Protein AF-A0AA35RL35-F1 (afdb_monomer)

Organism: Geodia barretti (NCBI:txid519541)

Structure (mmCIF, N/CA/C/O backbone):
data_AF-A0AA35RL35-F1
#
_entry.id   AF-A0AA35RL35-F1
#
loop_
_atom_site.group_PDB
_atom_site.id
_atom_site.type_symbol
_atom_site.label_atom_id
_atom_site.label_alt_id
_atom_site.label_comp_id
_atom_site.label_asym_id
_atom_site.label_entity_id
_atom_site.label_seq_id
_atom_site.pdbx_PDB_ins_code
_atom_site.Cartn_x
_atom_site.Cartn_y
_atom_site.Cartn_z
_atom_site.occupancy
_atom_site.B_iso_or_equiv
_atom_site.auth_seq_id
_atom_site.auth_comp_id
_atom_site.auth_asym_id
_atom_site.auth_atom_id
_atom_site.pdbx_PDB_model_num
ATOM 1 N N . MET A 1 1 ? 3.223 -4.224 16.989 1.00 84.75 1 MET A N 1
ATOM 2 C CA . MET A 1 1 ? 2.910 -3.105 17.917 1.00 84.75 1 MET A CA 1
ATOM 3 C C . MET A 1 1 ? 2.061 -3.652 19.058 1.00 84.75 1 MET A C 1
ATOM 5 O O . MET A 1 1 ? 1.373 -4.628 18.820 1.00 84.75 1 MET A O 1
ATOM 9 N N . ARG A 1 2 ? 2.119 -3.076 20.266 1.00 92.56 2 ARG A N 1
ATOM 10 C CA . ARG A 1 2 ? 1.255 -3.447 21.406 1.00 92.56 2 ARG A CA 1
ATOM 11 C C . ARG A 1 2 ? 0.547 -2.209 21.956 1.00 92.56 2 ARG A C 1
ATOM 13 O O . ARG A 1 2 ? 1.085 -1.111 21.818 1.00 92.56 2 ARG A O 1
ATOM 20 N N . LEU A 1 3 ? -0.597 -2.390 22.609 1.00 93.38 3 LEU A N 1
ATOM 21 C CA . LEU A 1 3 ? -1.283 -1.348 23.376 1.00 93.38 3 LEU A CA 1
ATOM 22 C C . LEU A 1 3 ? -1.191 -1.682 24.866 1.00 93.38 3 LEU A C 1
ATOM 24 O O . LEU A 1 3 ? -1.427 -2.822 25.265 1.00 93.38 3 LEU A O 1
ATOM 28 N N . ALA A 1 4 ? -0.863 -0.694 25.690 1.00 94.06 4 ALA A N 1
ATOM 29 C CA . ALA A 1 4 ? -0.776 -0.841 27.137 1.00 94.06 4 ALA A CA 1
ATOM 30 C C . ALA A 1 4 ? -1.472 0.327 27.841 1.00 94.06 4 ALA A C 1
ATOM 32 O O . ALA A 1 4 ? -1.620 1.412 27.279 1.00 94.06 4 ALA A O 1
ATOM 33 N N . THR A 1 5 ? -1.892 0.095 29.080 1.00 93.12 5 THR A N 1
ATOM 34 C CA . THR A 1 5 ? -2.410 1.124 29.986 1.00 93.12 5 THR A CA 1
ATOM 35 C C . THR A 1 5 ? -1.387 1.414 31.077 1.00 93.12 5 THR A C 1
ATOM 37 O O . THR A 1 5 ? -0.623 0.531 31.458 1.00 93.12 5 THR A O 1
ATOM 40 N N . ALA A 1 6 ? -1.371 2.642 31.590 1.00 95.06 6 ALA A N 1
ATOM 41 C CA . ALA A 1 6 ? -0.539 3.030 32.724 1.00 95.06 6 ALA A CA 1
ATOM 42 C C . ALA A 1 6 ? -1.318 3.983 33.648 1.00 95.06 6 ALA A C 1
ATOM 44 O O . ALA A 1 6 ? -2.197 4.712 33.170 1.00 95.06 6 ALA A O 1
ATOM 45 N N . PRO A 1 7 ? -1.025 4.005 34.960 1.00 94.62 7 PRO A N 1
ATOM 46 C CA . PRO A 1 7 ? -1.594 4.988 35.874 1.00 94.62 7 PRO A CA 1
ATOM 47 C C . PRO A 1 7 ? -1.269 6.421 35.431 1.00 94.62 7 PRO A C 1
ATOM 49 O O . PRO A 1 7 ? -0.123 6.759 35.157 1.00 94.62 7 PRO A O 1
ATOM 52 N N . GLY A 1 8 ? -2.264 7.314 35.412 1.00 93.62 8 GLY A N 1
ATOM 53 C CA . GLY A 1 8 ? -2.041 8.709 34.998 1.00 93.62 8 GLY A CA 1
ATOM 54 C C . GLY A 1 8 ? -1.100 9.497 35.922 1.00 93.62 8 GLY A C 1
ATOM 55 O O . GLY A 1 8 ? -0.522 10.498 35.510 1.00 93.62 8 GLY A O 1
ATOM 56 N N . ASN A 1 9 ? -0.938 9.051 37.168 1.00 96.19 9 ASN A N 1
ATOM 57 C CA . ASN A 1 9 ? 0.004 9.609 38.136 1.00 96.19 9 ASN A CA 1
ATOM 58 C C . ASN A 1 9 ? 1.403 8.969 38.079 1.00 96.19 9 ASN A C 1
ATOM 60 O O . ASN A 1 9 ? 2.302 9.484 38.740 1.00 96.19 9 ASN A O 1
ATOM 64 N N . ASP A 1 10 ? 1.581 7.882 37.324 1.00 95.19 10 ASP A N 1
ATOM 65 C CA . ASP A 1 10 ? 2.865 7.206 37.115 1.00 95.19 10 ASP A CA 1
ATOM 66 C C . ASP A 1 10 ? 2.885 6.484 35.747 1.00 95.19 10 ASP A C 1
ATOM 68 O O . ASP A 1 10 ? 2.565 5.297 35.658 1.00 95.19 10 ASP A O 1
ATOM 72 N N . PRO A 1 11 ? 3.219 7.196 34.652 1.00 95.31 11 PRO A N 1
ATOM 73 C CA . PRO A 1 11 ? 3.213 6.638 33.298 1.00 95.31 11 PRO A CA 1
ATOM 74 C C . PRO A 1 11 ? 4.501 5.870 32.940 1.00 95.31 11 PRO A C 1
ATOM 76 O O . PRO A 1 11 ? 4.747 5.616 31.757 1.00 95.31 11 PRO A O 1
ATOM 79 N N . SER A 1 12 ? 5.343 5.549 33.927 1.00 96.00 12 SER A N 1
ATOM 80 C CA . SER A 1 12 ? 6.604 4.826 33.731 1.00 96.00 12 SER A CA 1
ATOM 81 C C . SER A 1 12 ? 6.384 3.446 33.097 1.00 96.00 12 SER A C 1
ATOM 83 O O . SER A 1 12 ? 5.338 2.821 33.288 1.00 96.00 12 SER A O 1
ATOM 85 N N . GLU A 1 13 ? 7.356 2.971 32.309 1.00 93.69 13 GLU A N 1
ATOM 86 C CA . GLU A 1 13 ? 7.246 1.701 31.571 1.00 93.69 13 GLU A CA 1
ATOM 87 C C . GLU A 1 13 ? 7.056 0.504 32.515 1.00 93.69 13 GLU A C 1
ATOM 89 O O . GLU A 1 13 ? 6.335 -0.440 32.200 1.00 93.69 13 GLU A O 1
ATOM 94 N N . GLU A 1 14 ? 7.620 0.578 33.720 1.00 95.62 14 GLU A N 1
ATOM 95 C CA . GLU A 1 14 ? 7.474 -0.420 34.778 1.00 95.62 14 GLU A CA 1
ATOM 96 C C . GLU A 1 14 ? 6.024 -0.577 35.260 1.00 95.62 14 GLU A C 1
ATOM 98 O O . GLU A 1 14 ? 5.655 -1.623 35.797 1.00 95.62 14 GLU A O 1
ATOM 103 N N . CYS A 1 15 ? 5.198 0.454 35.069 1.00 96.12 15 CYS A N 1
ATOM 104 C CA . CYS A 1 15 ? 3.787 0.470 35.440 1.00 96.12 15 CYS A CA 1
ATOM 105 C C . CYS A 1 15 ? 2.850 0.120 34.274 1.00 96.12 15 CYS A C 1
ATOM 107 O O . CYS A 1 15 ? 1.630 0.091 34.466 1.00 96.12 15 CYS A O 1
ATOM 109 N N . TRP A 1 16 ? 3.383 -0.167 33.082 1.00 95.81 16 TRP A N 1
ATOM 110 C CA . TRP A 1 16 ? 2.572 -0.537 31.927 1.00 95.81 16 TRP A CA 1
ATOM 111 C C . TRP A 1 16 ? 1.920 -1.906 32.121 1.00 95.81 16 TRP A C 1
ATOM 113 O O . TRP A 1 16 ? 2.576 -2.907 32.405 1.00 95.81 16 TRP A O 1
ATOM 123 N N . GLN A 1 17 ? 0.609 -1.951 31.915 1.00 92.88 17 GLN A N 1
ATOM 124 C CA . GLN A 1 17 ? -0.190 -3.168 31.892 1.00 92.88 17 GLN A CA 1
ATOM 125 C C . GLN A 1 17 ? -0.648 -3.435 30.454 1.00 92.88 17 GLN A C 1
ATOM 127 O O . GLN A 1 17 ? -1.277 -2.552 29.859 1.00 92.88 17 GLN A O 1
ATOM 132 N N . PRO A 1 18 ? -0.350 -4.612 29.876 1.00 92.38 18 PRO A N 1
ATOM 133 C CA . PRO A 1 18 ? -0.799 -4.958 28.532 1.00 92.38 18 PRO A CA 1
ATOM 134 C C . PRO A 1 18 ? -2.323 -4.865 28.400 1.00 92.38 18 PRO A C 1
ATOM 136 O O . PRO A 1 18 ? -3.061 -5.312 29.276 1.00 92.38 18 PRO A O 1
ATOM 139 N N . LEU A 1 19 ? -2.782 -4.276 27.296 1.00 92.12 19 LEU A N 1
ATOM 140 C CA . LEU A 1 19 ? -4.194 -4.205 26.909 1.00 92.12 19 LEU A CA 1
ATOM 141 C C . LEU A 1 19 ? -4.442 -4.945 25.591 1.00 92.12 19 LEU A C 1
ATOM 143 O O . LEU A 1 19 ? -5.437 -5.648 25.449 1.00 92.12 19 LEU A O 1
ATOM 147 N N . VAL A 1 20 ? -3.535 -4.781 24.628 1.00 93.19 20 VAL A N 1
ATOM 148 C CA . VAL A 1 20 ? -3.502 -5.547 23.379 1.00 93.19 20 VAL A CA 1
ATOM 149 C C . VAL A 1 20 ? -2.068 -5.996 23.165 1.00 93.19 20 VAL A C 1
ATOM 151 O O . VAL A 1 20 ? -1.170 -5.157 23.045 1.00 93.19 20 VAL A O 1
ATOM 154 N N . ASP A 1 21 ? -1.855 -7.306 23.144 1.00 92.19 21 ASP A N 1
ATOM 155 C CA . ASP A 1 21 ? -0.533 -7.880 22.924 1.00 92.19 21 ASP A CA 1
ATOM 156 C C . ASP A 1 21 ? -0.046 -7.644 21.493 1.00 92.19 21 ASP A C 1
ATOM 158 O O . ASP A 1 21 ? -0.822 -7.379 20.573 1.00 92.19 21 ASP A O 1
ATOM 162 N N . ALA A 1 22 ? 1.271 -7.727 21.307 1.00 91.12 22 ALA A N 1
ATOM 163 C CA . ALA A 1 22 ? 1.830 -7.728 19.966 1.00 91.12 22 ALA A CA 1
ATOM 164 C C . ALA A 1 22 ? 1.428 -9.011 19.233 1.00 91.12 22 ALA A C 1
ATOM 166 O O . ALA A 1 22 ? 1.509 -10.101 19.795 1.00 91.12 22 ALA A O 1
ATOM 167 N N . SER A 1 23 ? 1.030 -8.861 17.974 1.00 91.06 23 SER A N 1
ATOM 168 C CA . SER A 1 23 ? 0.647 -9.961 17.099 1.00 91.06 23 SER A CA 1
ATOM 169 C C . SER A 1 23 ? 1.179 -9.715 15.690 1.00 91.06 23 SER A C 1
ATOM 171 O O . SER A 1 23 ? 1.230 -8.566 15.240 1.00 91.06 23 SER A O 1
ATOM 173 N N . ASP A 1 24 ? 1.565 -10.800 15.019 1.00 85.88 24 ASP A N 1
ATOM 174 C CA . ASP A 1 24 ? 1.875 -10.802 13.586 1.00 85.88 24 ASP A CA 1
ATOM 175 C C . ASP A 1 24 ? 0.600 -10.899 12.729 1.00 85.88 24 ASP A C 1
ATOM 177 O O . ASP A 1 24 ? 0.647 -10.599 11.543 1.00 85.88 24 ASP A O 1
ATOM 181 N N . GLU A 1 25 ? -0.536 -11.264 13.332 1.00 89.69 25 GLU A N 1
ATOM 182 C CA . GLU A 1 25 ? -1.844 -11.390 12.672 1.00 89.69 25 GLU A CA 1
ATOM 183 C C . GLU A 1 25 ? -2.718 -10.140 12.870 1.00 89.69 25 GLU A C 1
ATOM 185 O O . GLU A 1 25 ? -3.466 -9.756 11.977 1.00 89.69 25 GLU A O 1
ATOM 190 N N . HIS A 1 26 ? -2.614 -9.482 14.033 1.00 93.38 26 HIS A N 1
ATOM 191 C CA . HIS A 1 26 ? -3.391 -8.285 14.378 1.00 93.38 26 HIS A CA 1
ATOM 192 C C . HIS A 1 26 ? -2.504 -7.039 14.359 1.00 93.38 26 HIS A C 1
ATOM 194 O O . HIS A 1 26 ? -1.878 -6.666 15.359 1.00 93.38 26 HIS A O 1
ATOM 200 N N . TYR A 1 27 ? -2.454 -6.364 13.214 1.00 94.56 27 TYR A N 1
ATOM 201 C CA . TYR A 1 27 ? -1.617 -5.186 13.034 1.00 94.56 27 TYR A CA 1
ATOM 202 C C . TYR A 1 27 ? -2.346 -3.897 13.433 1.00 94.56 27 TYR A C 1
ATOM 204 O O . TYR A 1 27 ? -3.129 -3.344 12.667 1.00 94.56 27 TYR A O 1
ATOM 212 N N . ILE A 1 28 ? -2.078 -3.392 14.640 1.00 95.75 28 ILE A N 1
ATOM 213 C CA . ILE A 1 28 ? -2.690 -2.151 15.146 1.00 95.75 28 ILE A CA 1
ATOM 214 C C . ILE A 1 28 ? -2.275 -0.949 14.282 1.00 95.75 28 ILE A C 1
ATOM 216 O O . ILE A 1 28 ? -1.086 -0.661 14.135 1.00 95.75 28 ILE A O 1
ATOM 220 N N . ARG A 1 29 ? -3.273 -0.220 13.776 1.00 94.38 29 ARG A N 1
ATOM 221 C CA . ARG A 1 29 ? -3.146 0.986 12.946 1.00 94.38 29 ARG A CA 1
ATOM 222 C C . ARG A 1 29 ? -3.392 2.266 13.738 1.00 94.38 29 ARG A C 1
ATOM 224 O O . ARG A 1 29 ? -2.640 3.229 13.604 1.00 94.38 29 ARG A O 1
ATOM 231 N N . ALA A 1 30 ? -4.419 2.264 14.584 1.00 95.56 30 ALA A N 1
ATOM 232 C CA . ALA A 1 30 ? -4.803 3.400 15.413 1.00 95.56 30 ALA A CA 1
ATOM 233 C C . ALA A 1 30 ? -5.648 2.943 16.611 1.00 95.56 30 ALA A C 1
ATOM 235 O O . ALA A 1 30 ? -6.133 1.815 16.662 1.00 95.56 30 ALA A O 1
ATOM 236 N N . PHE A 1 31 ? -5.855 3.828 17.585 1.00 96.75 31 PHE A N 1
ATOM 237 C CA . PHE A 1 31 ? -6.859 3.619 18.626 1.00 96.75 31 PHE A CA 1
ATOM 238 C C . PHE A 1 31 ? -7.433 4.950 19.121 1.00 96.75 31 PHE A C 1
ATOM 240 O O . PHE A 1 31 ? -6.787 5.995 19.018 1.00 96.75 31 PHE A O 1
ATOM 247 N N . LYS A 1 32 ? -8.645 4.910 19.682 1.00 96.25 32 LYS A N 1
ATOM 248 C CA . LYS A 1 32 ? -9.308 6.028 20.367 1.00 96.25 32 LYS A CA 1
ATOM 249 C C . LYS A 1 32 ? -9.938 5.542 21.664 1.00 96.25 32 LYS A C 1
ATOM 251 O O . LYS A 1 32 ? -10.581 4.495 21.695 1.00 96.25 32 LYS A O 1
ATOM 256 N N . SER A 1 33 ? -9.769 6.318 22.727 1.00 94.75 33 SER A N 1
ATOM 257 C CA . SER A 1 33 ? -10.304 5.997 24.051 1.00 94.75 33 SER A CA 1
ATOM 258 C C . SER A 1 33 ? -11.533 6.843 24.356 1.00 94.75 33 SER A C 1
ATOM 260 O O . SER A 1 33 ? -11.494 8.066 24.223 1.00 94.75 33 SER A O 1
ATOM 262 N N . PHE A 1 34 ? -12.589 6.195 24.834 1.00 96.06 34 PHE A N 1
ATOM 263 C CA . PHE A 1 34 ? -13.839 6.813 25.262 1.00 96.06 34 PHE A CA 1
ATOM 264 C C . PHE A 1 34 ? -14.109 6.515 26.735 1.00 96.06 34 PHE A C 1
ATOM 266 O O . PHE A 1 34 ? -13.398 5.748 27.390 1.00 96.06 34 PHE A O 1
ATOM 273 N N . SER A 1 35 ? -15.147 7.142 27.283 1.00 94.38 35 SER A N 1
ATOM 274 C CA . SER A 1 35 ? -15.495 6.987 28.692 1.00 94.38 35 SER A CA 1
ATOM 275 C C . SER A 1 35 ? -15.875 5.551 29.068 1.00 94.38 35 SER A C 1
ATOM 277 O O . SER A 1 35 ? -15.704 5.193 30.234 1.00 94.38 35 SER A O 1
ATOM 279 N N . SER A 1 36 ? -16.378 4.742 28.127 1.00 93.38 36 SER A N 1
ATOM 280 C CA . SER A 1 36 ? -16.914 3.386 28.334 1.00 93.38 36 SER A CA 1
ATOM 281 C C . SER A 1 36 ? -16.186 2.281 27.550 1.00 93.38 36 SER A C 1
ATOM 283 O O . SER A 1 36 ? -16.277 1.124 27.958 1.00 93.38 36 SER A O 1
ATOM 285 N N . PHE A 1 37 ? -15.424 2.607 26.502 1.00 95.62 37 PHE A N 1
ATOM 286 C CA . PHE A 1 37 ? -14.719 1.636 25.652 1.00 95.62 37 PHE A CA 1
ATOM 287 C C . PHE A 1 37 ? -13.459 2.232 25.002 1.00 95.62 37 PHE A C 1
ATOM 289 O O . PHE A 1 37 ? -13.239 3.443 25.016 1.00 95.62 37 PHE A O 1
ATOM 296 N N . ILE A 1 38 ? -12.636 1.374 24.404 1.00 96.44 38 ILE A N 1
ATOM 297 C CA . ILE A 1 38 ? -11.519 1.740 23.528 1.00 96.44 38 ILE A CA 1
ATOM 298 C C . ILE A 1 38 ? -11.808 1.160 22.147 1.00 96.44 38 ILE A C 1
ATOM 300 O O . ILE A 1 38 ? -12.060 -0.035 22.025 1.00 96.44 38 ILE A O 1
ATOM 304 N N . ALA A 1 39 ? -11.779 1.996 21.114 1.00 97.69 39 ALA A N 1
ATOM 305 C CA . ALA A 1 39 ? -11.850 1.558 19.727 1.00 97.69 39 ALA A CA 1
ATOM 306 C C . ALA A 1 39 ? -10.430 1.382 19.186 1.00 97.69 39 ALA A C 1
ATOM 308 O O . ALA A 1 39 ? -9.623 2.306 19.272 1.00 97.69 39 ALA A O 1
ATOM 309 N N . VAL A 1 40 ? -10.125 0.212 18.640 1.00 97.75 40 VAL A N 1
ATOM 310 C CA . VAL A 1 40 ? -8.841 -0.128 18.024 1.00 97.75 40 VAL A CA 1
ATOM 311 C C . VAL A 1 40 ? -9.085 -0.382 16.545 1.00 97.75 40 VAL A C 1
ATOM 313 O O . VAL A 1 40 ? -9.900 -1.229 16.190 1.00 97.75 40 VAL A O 1
ATOM 316 N N . GLU A 1 41 ? -8.388 0.368 15.700 1.00 97.31 41 GLU A N 1
ATOM 317 C CA . GLU A 1 41 ? -8.267 0.083 14.274 1.00 97.31 41 GLU A CA 1
ATOM 318 C C . GLU A 1 41 ? -7.082 -0.859 14.096 1.00 97.31 41 GLU A C 1
ATOM 320 O O . GLU A 1 41 ? -5.955 -0.537 14.487 1.00 97.31 41 GLU A O 1
ATOM 325 N N . GLU A 1 42 ? -7.332 -2.035 13.547 1.00 96.00 42 GLU A N 1
ATOM 326 C CA . GLU A 1 42 ? -6.317 -3.057 13.326 1.00 96.00 42 GLU A CA 1
ATOM 327 C C . GLU A 1 42 ? -6.535 -3.730 11.978 1.00 96.00 42 GLU A C 1
ATOM 329 O O . GLU A 1 42 ? -7.662 -3.833 11.506 1.00 96.00 42 GLU A O 1
ATOM 334 N N . ARG A 1 43 ? -5.451 -4.180 11.355 1.00 94.12 43 ARG A N 1
ATOM 335 C CA . ARG A 1 43 ? -5.491 -4.920 10.103 1.00 94.12 43 ARG A CA 1
ATOM 336 C C . ARG A 1 43 ? -5.301 -6.405 10.364 1.00 94.12 43 ARG A C 1
ATOM 338 O O . ARG A 1 43 ? -4.377 -6.773 11.089 1.00 94.12 43 ARG A O 1
ATOM 345 N N . ILE A 1 44 ? -6.178 -7.218 9.784 1.00 93.50 44 ILE A N 1
ATOM 346 C CA . ILE A 1 44 ? -6.189 -8.681 9.892 1.00 93.50 44 ILE A CA 1
ATOM 347 C C . ILE A 1 44 ? -6.375 -9.225 8.476 1.00 93.50 44 ILE A C 1
ATOM 349 O O . ILE A 1 44 ? -7.274 -8.780 7.766 1.00 93.50 44 ILE A O 1
ATOM 353 N N . ASP A 1 45 ? -5.499 -10.132 8.040 1.00 90.56 45 ASP A N 1
ATOM 354 C CA . ASP A 1 45 ? -5.541 -10.741 6.699 1.00 90.56 45 ASP A CA 1
ATOM 355 C C . ASP A 1 45 ? -5.706 -9.727 5.541 1.00 90.56 45 ASP A C 1
ATOM 357 O O . ASP A 1 45 ? -6.391 -9.983 4.551 1.00 90.56 45 ASP A O 1
ATOM 361 N N . GLY A 1 46 ? -5.081 -8.549 5.654 1.00 88.88 46 GLY A N 1
ATOM 362 C CA . GLY A 1 46 ? -5.129 -7.510 4.617 1.00 88.88 46 GLY A CA 1
ATOM 363 C C . GLY A 1 46 ? -6.286 -6.520 4.736 1.00 88.88 46 GLY A C 1
ATOM 364 O O . GLY A 1 46 ? -6.291 -5.522 4.018 1.00 88.88 46 GLY A O 1
ATOM 365 N N . LEU A 1 47 ? -7.245 -6.749 5.637 1.00 92.31 47 LEU A N 1
ATOM 366 C CA . LEU A 1 47 ? -8.435 -5.912 5.794 1.00 92.31 47 LEU A CA 1
ATOM 367 C C . LEU A 1 47 ? -8.394 -5.102 7.082 1.00 92.31 47 LEU A C 1
ATOM 369 O O . LEU A 1 47 ? -7.991 -5.598 8.133 1.00 92.31 47 LEU A O 1
ATOM 373 N N . ASP A 1 48 ? -8.834 -3.848 7.003 1.00 95.12 48 ASP A N 1
ATOM 374 C CA . ASP A 1 48 ? -8.989 -3.010 8.187 1.00 95.12 48 ASP A CA 1
ATOM 375 C C . ASP A 1 48 ? -10.233 -3.447 8.976 1.00 95.12 48 ASP A C 1
ATOM 377 O O . ASP A 1 48 ? -11.303 -3.715 8.423 1.00 95.12 48 ASP A O 1
ATOM 381 N N . HIS A 1 49 ? -10.100 -3.493 10.294 1.00 96.62 49 HIS A N 1
ATOM 382 C CA . HIS A 1 49 ? -11.144 -3.853 11.239 1.00 96.62 49 HIS A CA 1
ATOM 383 C C . HIS A 1 49 ? -11.190 -2.845 12.382 1.00 96.62 49 HIS A C 1
ATOM 385 O O . HIS A 1 49 ? -10.173 -2.290 12.798 1.00 96.62 49 HIS A O 1
ATOM 391 N N . VAL A 1 50 ? -12.385 -2.664 12.946 1.00 98.12 50 VAL A N 1
ATOM 392 C CA . VAL A 1 50 ? -12.575 -1.899 14.180 1.00 98.12 50 VAL A CA 1
ATOM 393 C C . VAL A 1 50 ? -13.002 -2.844 15.288 1.00 98.12 50 VAL A C 1
ATOM 395 O O . VAL A 1 50 ? -14.087 -3.431 15.236 1.00 98.12 50 VAL A O 1
ATOM 398 N N . ARG A 1 51 ? -12.151 -2.969 16.305 1.00 97.81 51 ARG A N 1
ATOM 399 C CA . ARG A 1 51 ? -12.429 -3.708 17.535 1.00 97.81 51 ARG A CA 1
ATOM 400 C C . ARG A 1 51 ? -12.761 -2.743 18.661 1.00 97.81 51 ARG A C 1
ATOM 402 O O . ARG A 1 51 ? -12.004 -1.818 18.937 1.00 97.81 51 ARG A O 1
ATOM 409 N N . LEU A 1 52 ? -13.869 -2.980 19.349 1.00 97.44 52 LEU A N 1
ATOM 410 C CA . LEU A 1 52 ? -14.225 -2.276 20.576 1.00 97.44 52 LEU A CA 1
ATOM 411 C C . LEU A 1 52 ? -13.816 -3.128 21.766 1.00 97.44 52 LEU A C 1
ATOM 413 O O . LEU A 1 52 ? -14.131 -4.313 21.798 1.00 97.44 52 LEU A O 1
ATOM 417 N N . ILE A 1 53 ? -13.127 -2.528 22.731 1.00 96.81 53 ILE A N 1
ATOM 418 C CA . ILE A 1 53 ? -12.721 -3.153 23.990 1.00 96.81 53 ILE A CA 1
ATOM 419 C C . ILE A 1 53 ? -13.434 -2.414 25.118 1.00 96.81 53 ILE A C 1
ATOM 421 O O . ILE A 1 53 ? -13.181 -1.229 25.346 1.00 96.81 53 ILE A O 1
ATOM 425 N N . GLY A 1 54 ? -14.339 -3.096 25.812 1.00 93.62 54 GLY A N 1
ATOM 426 C CA . GLY A 1 54 ? -15.039 -2.539 26.963 1.00 93.62 54 GLY A CA 1
ATOM 427 C C . GLY A 1 54 ? -14.199 -2.577 28.241 1.00 93.62 54 GLY A C 1
ATOM 428 O O . GLY A 1 54 ? -13.124 -3.177 28.304 1.00 93.62 54 GLY A O 1
ATOM 429 N N . LYS A 1 55 ? -14.684 -1.920 29.300 1.00 86.75 55 LYS A N 1
ATOM 430 C CA . LYS A 1 55 ? -13.948 -1.782 30.575 1.00 86.75 55 LYS A CA 1
ATOM 431 C C . LYS A 1 55 ? -13.662 -3.100 31.289 1.00 86.75 55 LYS A C 1
ATOM 433 O O . LYS A 1 55 ? -12.694 -3.162 32.044 1.00 86.75 55 LYS A O 1
ATOM 438 N N . SER A 1 56 ? -14.505 -4.115 31.105 1.00 86.44 56 SER A N 1
ATOM 439 C CA . SER A 1 56 ? -14.296 -5.447 31.686 1.00 86.44 56 SER A CA 1
ATOM 440 C C . SER A 1 56 ? -13.428 -6.359 30.813 1.00 86.44 56 SER A C 1
ATOM 442 O O . SER A 1 56 ? -13.180 -7.499 31.202 1.00 86.44 56 SER A O 1
ATOM 444 N N . GLY A 1 57 ? -12.913 -5.858 29.683 1.00 85.75 57 GLY A N 1
ATOM 445 C CA . GLY A 1 57 ? -12.043 -6.596 28.765 1.00 85.75 57 GLY A CA 1
ATOM 446 C C . GLY A 1 57 ? -12.789 -7.412 27.706 1.00 85.75 57 GLY A C 1
ATOM 447 O O . GLY A 1 57 ? -12.152 -8.057 26.876 1.00 85.75 57 GLY A O 1
ATOM 448 N N . GLU A 1 58 ? -14.122 -7.382 27.696 1.00 92.25 58 GLU A N 1
ATOM 449 C CA . GLU A 1 58 ? -14.919 -7.871 26.577 1.00 92.25 58 GLU A CA 1
ATOM 450 C C . GLU A 1 58 ? -14.545 -7.120 25.301 1.00 92.25 58 GLU A C 1
ATOM 452 O O . GLU A 1 58 ? -14.293 -5.913 25.327 1.00 92.25 58 GLU A O 1
ATOM 457 N N . SER A 1 59 ? -14.505 -7.832 24.176 1.00 94.31 59 SER A N 1
ATOM 458 C CA . SER A 1 59 ? -14.236 -7.201 22.892 1.00 94.31 59 SER A CA 1
ATOM 459 C C . SER A 1 59 ? -15.143 -7.714 21.791 1.00 94.31 59 SER A C 1
ATOM 461 O O . SER A 1 59 ? -15.531 -8.883 21.784 1.00 94.31 59 SER A O 1
ATOM 463 N N . ILE A 1 60 ? -15.500 -6.811 20.881 1.00 95.19 60 ILE A N 1
ATOM 464 C CA . ILE A 1 60 ? -16.356 -7.084 19.726 1.00 95.19 60 ILE A CA 1
ATOM 465 C C . ILE A 1 60 ? -15.788 -6.400 18.486 1.00 95.19 60 ILE A C 1
ATOM 467 O O . ILE A 1 60 ? -15.240 -5.303 18.574 1.00 95.19 60 ILE A O 1
ATOM 471 N N . TYR A 1 61 ? -15.942 -7.035 17.328 1.00 96.56 61 TYR A N 1
ATOM 472 C CA . TYR A 1 61 ? -15.624 -6.427 16.038 1.00 96.56 61 TYR A CA 1
ATOM 473 C C . TYR A 1 61 ? -16.879 -5.837 15.412 1.00 96.56 61 TYR A C 1
ATOM 475 O O . TYR A 1 61 ? -17.902 -6.523 15.317 1.00 96.56 61 TYR A O 1
ATOM 483 N N . VAL A 1 62 ? -16.779 -4.597 14.936 1.00 96.81 62 VAL A N 1
ATOM 484 C CA . VAL A 1 62 ? -17.822 -3.985 14.107 1.00 96.81 62 VAL A CA 1
ATOM 485 C C . VAL A 1 62 ? -17.930 -4.777 12.803 1.00 96.81 62 VAL A C 1
ATOM 487 O O . VAL A 1 62 ? -16.921 -5.058 12.157 1.00 96.81 62 VAL A O 1
ATOM 490 N N . GLN A 1 63 ? -19.149 -5.179 12.444 1.00 94.88 63 GLN A N 1
ATOM 491 C CA . GLN A 1 63 ? -19.412 -5.996 11.260 1.00 94.88 63 GLN A CA 1
ATOM 492 C C . GLN A 1 63 ? -19.768 -5.114 10.063 1.00 94.88 63 GLN A C 1
ATOM 494 O O . GLN A 1 63 ? -20.581 -4.198 10.186 1.00 94.88 63 GLN A O 1
ATOM 499 N N . PHE A 1 64 ? -19.210 -5.442 8.899 1.00 91.62 64 PHE A N 1
ATOM 500 C CA . PHE A 1 64 ? -19.489 -4.766 7.634 1.00 91.62 64 PHE A CA 1
ATOM 501 C C . PHE A 1 64 ? -20.045 -5.761 6.608 1.00 91.62 64 PHE A C 1
ATOM 503 O O . PHE A 1 64 ? -19.736 -6.950 6.676 1.00 91.62 64 PHE A O 1
ATOM 510 N N . PRO A 1 65 ? -20.899 -5.310 5.673 1.00 84.31 65 PRO A N 1
ATOM 511 C CA . PRO A 1 65 ? -21.629 -6.213 4.783 1.00 84.31 65 PRO A CA 1
ATOM 512 C C . PRO A 1 65 ? -20.773 -6.815 3.659 1.00 84.31 65 PRO A C 1
ATOM 514 O O . PRO A 1 65 ? -21.168 -7.819 3.068 1.00 84.31 65 PRO A O 1
ATOM 517 N N . GLU A 1 66 ? -19.637 -6.200 3.330 1.00 88.38 66 GLU A N 1
ATOM 518 C CA . GLU A 1 66 ? -18.790 -6.600 2.204 1.00 88.38 66 GLU A CA 1
ATOM 519 C C . GLU A 1 66 ? -17.580 -7.407 2.678 1.00 88.38 66 GLU A C 1
ATOM 521 O O . GLU A 1 66 ? -17.073 -7.196 3.773 1.00 88.38 66 GLU A O 1
ATOM 526 N N . SER A 1 67 ? -17.094 -8.326 1.841 1.00 86.38 67 SER A N 1
ATOM 527 C CA . SER A 1 67 ? -15.935 -9.169 2.166 1.00 86.38 67 SER A CA 1
ATOM 528 C C . SER A 1 67 ? -14.585 -8.495 1.912 1.00 86.38 67 SER A C 1
ATOM 530 O O . SER A 1 67 ? -13.568 -9.013 2.351 1.00 86.38 67 SER A O 1
ATOM 532 N N . ALA A 1 68 ? -14.558 -7.390 1.162 1.00 88.62 68 ALA A N 1
ATOM 533 C CA . ALA A 1 68 ? -13.365 -6.595 0.890 1.00 88.62 68 ALA A CA 1
ATOM 534 C C . ALA A 1 68 ? -13.729 -5.113 0.997 1.00 88.62 68 ALA A C 1
ATOM 536 O O . ALA A 1 68 ? -14.577 -4.625 0.249 1.00 88.62 68 ALA A O 1
ATOM 537 N N . TYR A 1 69 ? -13.121 -4.420 1.951 1.00 93.25 69 TYR A N 1
ATOM 538 C CA . TYR A 1 69 ? -13.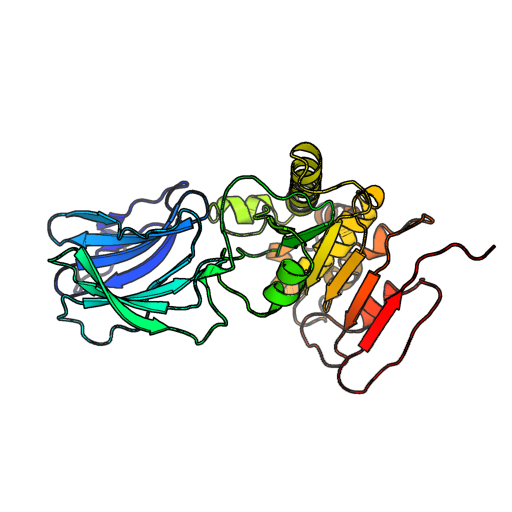410 -3.030 2.285 1.00 93.25 69 TYR A CA 1
ATOM 539 C C . TYR A 1 69 ? -12.223 -2.420 3.036 1.00 93.25 69 TYR A C 1
ATOM 541 O O . TYR A 1 69 ? -11.271 -3.110 3.398 1.00 93.25 69 TYR A O 1
ATOM 549 N N . THR A 1 70 ? -12.290 -1.120 3.280 1.00 94.50 70 THR A N 1
ATOM 550 C CA . THR A 1 70 ? -11.458 -0.421 4.257 1.00 94.50 70 THR A CA 1
ATOM 551 C C . THR A 1 70 ? -12.368 0.338 5.215 1.00 94.50 70 THR A C 1
ATOM 553 O O . THR A 1 70 ? -13.456 0.791 4.838 1.00 94.50 70 THR A O 1
ATOM 556 N N . VAL A 1 71 ? -11.946 0.439 6.468 1.00 97.12 71 VAL A N 1
ATOM 557 C CA . VAL A 1 71 ? -12.631 1.200 7.507 1.00 97.12 71 VAL A CA 1
ATOM 558 C C . VAL A 1 71 ? -11.589 1.889 8.374 1.00 97.12 71 VAL A C 1
ATOM 560 O O . VAL A 1 71 ? -10.564 1.293 8.693 1.00 97.12 71 VAL A O 1
ATOM 563 N N . GLY A 1 72 ? -11.864 3.124 8.781 1.00 96.56 72 GLY A N 1
ATOM 564 C CA . GLY A 1 72 ? -11.004 3.886 9.678 1.00 96.56 72 GLY A CA 1
ATOM 565 C C . GLY A 1 72 ? -11.782 4.607 10.774 1.00 96.56 72 GLY A C 1
ATOM 566 O O . GLY A 1 72 ? -12.978 4.891 10.643 1.00 96.56 72 GLY A O 1
ATOM 567 N N . LEU A 1 73 ? -11.092 4.920 11.873 1.00 97.19 73 LEU A N 1
ATOM 568 C CA . LEU A 1 73 ? -11.647 5.728 12.961 1.00 97.19 73 LEU A CA 1
ATOM 569 C C . LEU A 1 73 ? -11.665 7.218 12.584 1.00 97.19 73 LEU A C 1
ATOM 571 O O . LEU A 1 73 ? -10.631 7.890 12.613 1.00 97.19 73 LEU A O 1
ATOM 575 N N . ASP A 1 74 ? -12.848 7.791 12.386 1.00 94.62 74 ASP A N 1
ATOM 576 C CA . ASP A 1 74 ? -13.024 9.208 12.042 1.00 94.62 74 ASP A CA 1
ATOM 577 C C . ASP A 1 74 ? -13.233 10.081 13.305 1.00 94.62 74 ASP A C 1
ATOM 579 O O . ASP A 1 74 ? -13.167 9.621 14.448 1.00 94.62 74 ASP A O 1
ATOM 583 N N . THR A 1 75 ? -13.346 11.392 13.145 1.00 91.50 75 THR A N 1
ATOM 584 C CA . THR A 1 75 ? -13.369 12.395 14.205 1.00 91.50 75 THR A CA 1
ATOM 585 C C . THR A 1 75 ? -14.574 12.212 15.132 1.00 91.50 75 THR A C 1
ATOM 587 O O . THR A 1 75 ? -15.720 12.465 14.761 1.00 91.50 75 THR A O 1
ATOM 590 N N . ASN A 1 76 ? -14.290 11.867 16.390 1.00 93.25 76 ASN A N 1
ATOM 591 C CA . ASN A 1 76 ? -15.250 11.801 17.492 1.00 93.25 76 ASN A CA 1
ATOM 592 C C . ASN A 1 76 ? -14.790 12.728 18.627 1.00 93.25 76 ASN A C 1
ATOM 594 O O . ASN A 1 76 ? -13.952 12.321 19.431 1.00 93.25 76 ASN A O 1
ATOM 598 N N . PRO A 1 77 ? -15.286 13.976 18.694 1.00 91.06 77 PRO A N 1
ATOM 599 C CA . PRO A 1 77 ? -14.820 14.940 19.692 1.00 91.06 77 PRO A CA 1
ATOM 600 C C . PRO A 1 77 ? -15.374 14.672 21.100 1.00 91.06 77 PRO A C 1
ATOM 602 O O . PRO A 1 77 ? -14.747 15.053 22.086 1.00 91.06 77 PRO A O 1
ATOM 605 N N . GLU A 1 78 ? -16.534 14.022 21.206 1.00 94.50 78 GLU A N 1
ATOM 606 C CA . GLU A 1 78 ? -17.188 13.759 22.488 1.00 94.50 78 GLU A CA 1
ATOM 607 C C . GLU A 1 78 ? -16.592 12.527 23.175 1.00 94.50 78 GLU A C 1
ATOM 609 O O . GLU A 1 78 ? -16.715 11.407 22.687 1.00 94.50 78 GLU A O 1
ATOM 614 N N . PHE A 1 79 ? -15.966 12.723 24.339 1.00 94.12 79 PHE A N 1
ATOM 615 C CA . PHE A 1 79 ? -15.378 11.631 25.126 1.00 94.12 79 PHE A CA 1
ATOM 616 C C . PHE A 1 79 ? -16.438 10.739 25.792 1.00 94.12 79 PHE A C 1
ATOM 618 O O . PHE A 1 79 ? -16.238 9.536 25.963 1.00 94.12 79 PHE A O 1
ATOM 625 N N . GLN A 1 80 ? -17.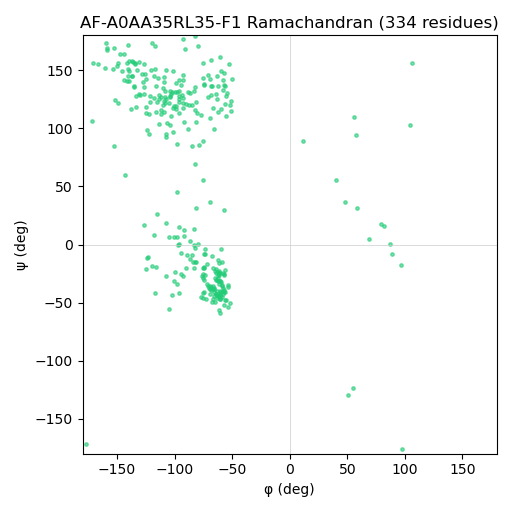560 11.336 26.202 1.00 96.56 80 GLN A N 1
ATOM 626 C CA . GLN A 1 80 ? -18.705 10.635 26.778 1.00 96.56 80 GLN A CA 1
ATOM 627 C C . GLN A 1 80 ? -19.750 10.421 25.684 1.00 96.56 80 GLN A C 1
ATOM 629 O O . GLN A 1 80 ? -20.639 11.245 25.497 1.00 96.56 80 GLN A O 1
ATOM 634 N N . THR A 1 81 ? -19.604 9.332 24.937 1.00 93.88 81 THR A N 1
ATOM 635 C CA . THR A 1 81 ? -20.461 8.999 23.798 1.00 93.88 81 THR A CA 1
ATOM 636 C C . THR A 1 81 ? -20.627 7.491 23.700 1.00 93.88 81 THR A C 1
ATOM 638 O O . THR A 1 81 ? -19.694 6.752 24.012 1.00 93.88 81 THR A O 1
ATOM 641 N N . ASP A 1 82 ? -21.781 7.064 23.200 1.00 90.50 82 ASP A N 1
ATOM 642 C CA . ASP A 1 82 ? -22.034 5.686 22.765 1.00 90.50 82 ASP A CA 1
ATOM 643 C C . ASP A 1 82 ? -22.042 5.574 21.226 1.00 90.50 82 ASP A C 1
ATOM 645 O O . ASP A 1 82 ? -22.304 4.510 20.672 1.00 90.50 82 ASP A O 1
ATOM 649 N N . ASN A 1 83 ? -21.703 6.671 20.535 1.00 94.06 83 ASN A N 1
ATOM 650 C CA . ASN A 1 83 ? -21.579 6.757 19.081 1.00 94.06 83 ASN A CA 1
ATOM 651 C C . ASN A 1 83 ? -20.107 6.795 18.671 1.00 94.06 83 ASN A C 1
ATOM 653 O O . ASN A 1 83 ? -19.389 7.735 19.036 1.00 94.06 83 ASN A O 1
ATOM 657 N N . LEU A 1 84 ? -19.690 5.837 17.846 1.00 97.31 84 LEU A N 1
ATOM 658 C CA . LEU A 1 84 ? -18.383 5.816 17.196 1.00 97.31 84 LEU A CA 1
ATOM 659 C C . LEU A 1 84 ? -18.519 6.206 15.723 1.00 97.31 84 LEU A C 1
ATOM 661 O O . LEU A 1 84 ? -19.318 5.614 15.007 1.00 97.31 84 LEU A O 1
ATOM 665 N N . ARG A 1 85 ? -17.739 7.184 15.252 1.00 97.38 85 ARG A N 1
ATOM 666 C CA . ARG A 1 85 ? -17.777 7.625 13.857 1.00 97.38 85 ARG A CA 1
ATOM 667 C C . ARG A 1 85 ? -16.724 6.883 13.057 1.00 97.38 85 ARG A C 1
ATOM 669 O O . ARG A 1 85 ? -15.556 6.841 13.441 1.00 97.38 85 ARG A O 1
ATOM 676 N N . LEU A 1 86 ? -17.163 6.304 11.951 1.00 97.50 86 LEU A N 1
ATOM 677 C CA . LEU A 1 86 ? -16.361 5.452 11.092 1.00 97.50 86 LEU A CA 1
ATOM 678 C C . LEU A 1 86 ? -16.428 5.975 9.664 1.00 97.50 86 LEU A C 1
ATOM 680 O O . LEU A 1 86 ? -17.510 6.290 9.167 1.00 97.50 86 LEU A O 1
ATOM 684 N N . GLU A 1 87 ? -15.279 6.026 9.006 1.00 96.12 87 GLU A N 1
ATOM 685 C CA . GLU A 1 87 ? -15.199 6.204 7.561 1.00 96.12 87 GLU A CA 1
ATOM 686 C C . GLU A 1 87 ? -15.045 4.824 6.927 1.00 96.12 87 GLU A C 1
ATOM 688 O O . GLU A 1 87 ? -14.163 4.061 7.311 1.00 96.12 87 GLU A O 1
ATOM 693 N N . TYR A 1 88 ? -15.926 4.484 5.992 1.00 95.75 88 TYR A N 1
ATOM 694 C CA . TYR A 1 88 ? -15.976 3.184 5.333 1.00 95.75 88 TYR A CA 1
ATOM 695 C C . TYR A 1 88 ? -15.974 3.358 3.821 1.00 95.75 88 TYR A C 1
ATOM 697 O O . TYR A 1 88 ? -16.673 4.221 3.290 1.00 95.75 88 TYR A O 1
ATOM 705 N N . SER A 1 89 ? -15.246 2.505 3.111 1.00 93.50 89 SER A N 1
ATOM 706 C CA . SER A 1 89 ? -15.254 2.474 1.651 1.00 93.50 89 SER A CA 1
ATOM 707 C C . SER A 1 89 ? -14.974 1.061 1.156 1.00 93.50 89 SER A C 1
ATOM 709 O O . SER A 1 89 ? -14.283 0.283 1.814 1.00 93.50 89 SER A O 1
ATOM 711 N N . SER A 1 90 ? -15.461 0.729 -0.033 1.00 91.81 90 SER A N 1
ATOM 712 C CA . SER A 1 90 ? -15.082 -0.496 -0.734 1.00 91.81 90 SER A CA 1
ATOM 713 C C . SER A 1 90 ? -14.923 -0.218 -2.221 1.00 91.81 90 SER A C 1
ATOM 715 O O . SER A 1 90 ? -15.312 0.839 -2.709 1.00 91.81 90 SER A O 1
ATOM 717 N N . MET A 1 91 ? -14.425 -1.176 -2.999 1.00 87.94 91 MET A N 1
ATOM 718 C CA . MET A 1 91 ? -14.316 -1.001 -4.451 1.00 87.94 91 MET A CA 1
ATOM 719 C C . MET A 1 91 ? -15.660 -0.719 -5.147 1.00 87.94 91 MET A C 1
ATOM 721 O O . MET A 1 91 ? -15.658 -0.268 -6.293 1.00 87.94 91 MET A O 1
ATOM 725 N N . VAL A 1 92 ? -16.795 -0.963 -4.481 1.00 87.12 92 VAL A N 1
ATOM 726 C CA . VAL A 1 92 ? -18.142 -0.733 -5.027 1.00 87.12 92 VAL A CA 1
ATOM 727 C C . VAL A 1 92 ? -19.017 0.184 -4.176 1.00 87.12 92 VAL A C 1
ATOM 729 O O . VAL A 1 92 ? -20.032 0.669 -4.673 1.00 87.12 92 VAL A O 1
ATOM 732 N N . THR A 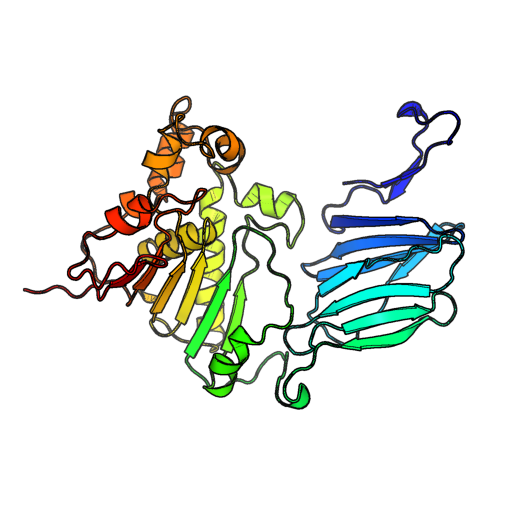1 93 ? -18.601 0.483 -2.947 1.00 88.44 93 THR A N 1
ATOM 733 C CA . THR A 1 93 ? -19.288 1.397 -2.037 1.00 88.44 93 THR A CA 1
ATOM 734 C C . THR A 1 93 ? -18.476 2.681 -1.893 1.00 88.44 93 THR A C 1
ATOM 736 O O . THR A 1 93 ? -17.380 2.635 -1.332 1.00 88.44 93 THR A O 1
ATOM 739 N N . PRO A 1 94 ? -18.997 3.833 -2.361 1.00 91.00 94 PRO A N 1
ATOM 740 C CA . PRO A 1 94 ? -18.370 5.137 -2.155 1.00 91.00 94 PRO A CA 1
ATOM 741 C C . PRO A 1 94 ? -18.078 5.400 -0.686 1.00 91.00 94 PRO A C 1
ATOM 743 O O . PRO A 1 94 ? -18.764 4.871 0.194 1.00 91.00 94 PRO A O 1
ATOM 746 N N . THR A 1 95 ? -17.104 6.267 -0.425 1.00 92.12 95 THR A N 1
ATOM 747 C CA . THR A 1 95 ? -16.761 6.658 0.940 1.00 92.12 95 THR A CA 1
ATOM 748 C C . THR A 1 95 ? -18.009 7.121 1.685 1.00 92.12 95 THR A C 1
ATOM 750 O O . THR A 1 95 ? -18.722 8.034 1.260 1.00 92.12 95 THR A O 1
ATOM 753 N N . THR A 1 96 ? -18.305 6.429 2.777 1.00 93.94 96 THR A N 1
ATOM 754 C CA . THR A 1 96 ? -19.520 6.575 3.566 1.00 93.94 96 THR A CA 1
ATOM 755 C C . THR A 1 96 ? -19.137 6.739 5.024 1.00 93.94 96 THR A C 1
ATOM 757 O O . THR A 1 96 ? -18.378 5.949 5.581 1.00 93.94 96 THR A O 1
ATOM 760 N N . VAL A 1 97 ? -19.680 7.781 5.642 1.00 95.25 97 VAL A N 1
ATOM 761 C CA . VAL A 1 97 ? -19.513 8.063 7.062 1.00 95.25 97 VAL A CA 1
ATOM 762 C C . VAL A 1 97 ? -20.671 7.425 7.813 1.00 95.25 97 VAL A C 1
ATOM 764 O O . VAL A 1 97 ? -21.838 7.748 7.564 1.00 95.25 97 VAL A O 1
ATOM 767 N N . PHE A 1 98 ? -20.339 6.548 8.752 1.00 95.38 98 PHE A N 1
ATOM 768 C CA . PHE A 1 98 ? -21.282 5.909 9.659 1.00 95.38 98 PHE A CA 1
ATOM 769 C C . PHE A 1 98 ? -21.114 6.441 11.081 1.00 95.38 98 PHE A C 1
ATOM 771 O O . PHE A 1 98 ? -19.995 6.668 11.535 1.00 95.38 98 PHE A O 1
ATOM 778 N N . ASP A 1 99 ? -22.222 6.562 11.806 1.00 95.62 99 ASP A N 1
ATOM 779 C CA . ASP A 1 99 ? -22.214 6.513 13.265 1.00 95.62 99 ASP A CA 1
ATOM 780 C C . ASP A 1 99 ? -22.616 5.093 13.690 1.00 95.62 99 ASP A C 1
ATOM 782 O O . ASP A 1 99 ? -23.724 4.638 13.408 1.00 95.62 99 ASP A O 1
ATOM 786 N N . TYR A 1 100 ? -21.704 4.390 14.353 1.00 97.00 100 TYR A N 1
ATOM 787 C CA . TYR A 1 100 ? -21.937 3.091 14.969 1.00 97.00 100 TYR A CA 1
ATOM 788 C C . TYR A 1 100 ? -22.413 3.270 16.413 1.00 97.00 100 TYR A C 1
ATOM 790 O O . TYR A 1 100 ? -21.704 3.857 17.235 1.00 97.00 100 TYR A O 1
ATOM 798 N N . GLN A 1 101 ? -23.598 2.749 16.716 1.00 96.12 101 GLN A N 1
ATOM 799 C CA . GLN A 1 101 ? -24.179 2.697 18.055 1.00 96.12 101 GLN A CA 1
ATOM 800 C C . GLN A 1 101 ? -23.585 1.518 18.830 1.00 96.12 101 GLN A C 1
ATOM 802 O O . GLN A 1 101 ? -23.838 0.360 18.498 1.00 96.12 101 GLN A O 1
ATOM 807 N N . VAL A 1 102 ? -22.806 1.792 19.878 1.00 93.56 102 VAL A N 1
ATOM 808 C CA . VAL A 1 102 ? -22.053 0.756 20.604 1.00 93.56 102 VAL A CA 1
ATOM 809 C C . VAL A 1 102 ? -22.965 -0.234 21.332 1.00 93.56 102 VAL A C 1
ATOM 811 O O . VAL A 1 102 ? -22.669 -1.427 21.342 1.00 93.56 102 VAL A O 1
ATOM 814 N N . GLU A 1 103 ? -24.079 0.230 21.906 1.00 90.88 103 GLU A N 1
ATOM 815 C CA . GLU A 1 103 ? -25.003 -0.625 22.666 1.00 90.88 103 GLU A CA 1
ATOM 816 C C . GLU A 1 103 ? -25.891 -1.492 21.760 1.00 90.88 103 GLU A C 1
ATOM 818 O O . GLU A 1 103 ? -26.045 -2.687 22.012 1.00 90.88 103 GLU A O 1
ATOM 823 N N . SER A 1 104 ? -26.469 -0.915 20.699 1.00 93.75 104 SER A N 1
ATOM 824 C CA . SER A 1 104 ? -27.374 -1.641 19.793 1.00 93.75 104 SER A CA 1
ATOM 825 C C . SER A 1 104 ? -26.658 -2.388 18.665 1.00 93.75 104 SER A C 1
ATOM 827 O O . SER A 1 104 ? -27.280 -3.221 18.009 1.00 93.75 104 SER A O 1
ATOM 829 N N . ALA A 1 105 ? -25.366 -2.117 18.451 1.00 93.69 105 ALA A N 1
ATOM 830 C CA . ALA A 1 105 ? -24.572 -2.608 17.325 1.00 93.69 105 ALA A CA 1
ATOM 831 C C . ALA A 1 105 ? -25.127 -2.202 15.943 1.00 93.69 105 ALA A C 1
ATOM 833 O O . ALA A 1 105 ? -24.976 -2.926 14.957 1.00 93.69 105 ALA A O 1
ATOM 834 N N . GLU A 1 106 ? -25.774 -1.037 15.863 1.00 94.50 106 GLU A N 1
ATOM 835 C CA . GLU A 1 106 ? -26.374 -0.517 14.632 1.00 94.50 106 GLU A CA 1
ATOM 836 C C . GLU A 1 106 ? -25.464 0.506 13.937 1.00 94.50 106 GLU A C 1
ATOM 838 O O . GLU A 1 106 ? -24.868 1.370 14.578 1.00 94.50 106 GLU A O 1
ATOM 843 N N . LEU A 1 107 ? -25.393 0.433 12.604 1.00 94.25 107 LEU A N 1
ATOM 844 C CA . LEU A 1 107 ? -24.721 1.415 11.749 1.00 94.25 107 LEU A CA 1
ATOM 845 C C . LEU A 1 107 ? -25.748 2.392 11.166 1.00 94.25 107 LEU A C 1
ATOM 847 O O . LEU A 1 107 ? -26.627 1.994 10.400 1.00 94.25 107 LEU A O 1
ATOM 851 N N . GLU A 1 108 ? -25.605 3.679 11.473 1.00 93.94 108 GLU A N 1
ATOM 852 C CA . GLU A 1 108 ? -26.421 4.752 10.906 1.00 93.94 108 GLU A CA 1
ATOM 853 C C . GLU A 1 108 ? -25.599 5.586 9.915 1.00 93.94 108 GLU A C 1
ATOM 855 O O . GLU A 1 108 ? -24.548 6.127 10.256 1.00 93.94 108 GLU A O 1
ATOM 860 N N . ILE A 1 109 ? -26.079 5.726 8.677 1.00 93.69 109 ILE A N 1
ATOM 861 C CA . ILE A 1 109 ? -25.407 6.547 7.659 1.00 93.69 109 ILE A CA 1
ATOM 862 C C . ILE A 1 109 ? -25.551 8.031 8.018 1.00 93.69 109 ILE A C 1
ATOM 864 O O . ILE A 1 109 ? -26.662 8.540 8.175 1.00 93.69 109 ILE A O 1
ATOM 868 N N . ARG A 1 110 ? -24.429 8.753 8.077 1.00 91.12 110 ARG A N 1
ATOM 869 C CA . ARG A 1 110 ? -24.383 10.214 8.268 1.00 91.12 110 ARG A CA 1
ATOM 870 C C . ARG A 1 110 ? -24.147 10.985 6.985 1.00 91.12 110 ARG A C 1
ATOM 872 O O . ARG A 1 110 ? -24.649 12.097 6.836 1.00 91.12 110 ARG A O 1
ATOM 879 N N . GLY A 1 111 ? -23.414 10.393 6.058 1.00 87.00 111 GLY A N 1
ATOM 880 C CA . GLY A 1 111 ? -23.133 10.975 4.758 1.00 87.00 111 GLY A CA 1
ATOM 881 C C . GLY A 1 111 ? -22.456 9.953 3.865 1.00 87.00 111 GLY A C 1
ATOM 882 O O . GLY A 1 111 ? -21.852 9.004 4.350 1.00 87.00 111 GLY A O 1
ATOM 883 N N . SER A 1 112 ? -22.574 10.138 2.560 1.00 85.00 112 SER A N 1
ATOM 884 C CA . SER A 1 112 ? -21.892 9.316 1.568 1.00 85.00 112 SER A CA 1
ATOM 885 C C . SER A 1 112 ? -21.488 10.215 0.412 1.00 85.00 112 SER A C 1
ATOM 887 O O . SER A 1 112 ? -22.226 11.144 0.061 1.00 85.00 112 SER A O 1
ATOM 889 N N . GLU A 1 113 ? -20.311 9.974 -0.154 1.00 81.12 113 GLU A N 1
ATOM 890 C CA . GLU A 1 113 ? -19.908 10.622 -1.393 1.00 81.12 113 GLU A CA 1
ATOM 891 C C . GLU A 1 113 ? -20.934 10.331 -2.494 1.00 81.12 113 GLU A C 1
ATOM 893 O O . GLU A 1 113 ? -21.416 9.210 -2.666 1.00 81.12 113 GLU A O 1
ATOM 898 N N . SER A 1 114 ? -21.278 11.354 -3.277 1.00 65.62 114 SER A N 1
ATOM 899 C CA . SER A 1 114 ? -22.159 11.161 -4.422 1.00 65.62 114 SER A CA 1
ATOM 900 C C . SER A 1 114 ? -21.422 10.364 -5.499 1.00 65.62 114 SER A C 1
ATOM 902 O O . SER A 1 114 ? -20.536 10.904 -6.164 1.00 65.62 114 SER A O 1
ATOM 904 N N . ALA A 1 115 ? -21.812 9.112 -5.715 1.00 57.38 115 ALA A N 1
ATOM 905 C CA . ALA A 1 115 ? -21.356 8.330 -6.857 1.00 57.38 115 ALA A CA 1
ATOM 906 C C . ALA A 1 115 ? -22.512 7.956 -7.786 1.00 57.38 115 ALA A C 1
ATOM 908 O O . ALA A 1 115 ? -23.663 7.800 -7.374 1.00 57.38 115 ALA A O 1
ATOM 909 N N . THR A 1 116 ? -22.189 7.797 -9.067 1.00 54.75 116 THR A N 1
ATOM 910 C CA . THR A 1 116 ? -23.047 7.145 -10.059 1.00 54.75 116 THR A CA 1
ATOM 911 C C . THR A 1 116 ? -23.403 5.729 -9.600 1.00 54.75 116 THR A C 1
ATOM 913 O O . THR A 1 116 ? -22.505 4.927 -9.384 1.00 54.75 116 THR A O 1
ATOM 916 N N . ASP A 1 117 ? -24.706 5.467 -9.458 1.00 53.78 117 ASP A N 1
ATOM 917 C CA . ASP A 1 117 ? -25.381 4.179 -9.201 1.00 53.78 117 ASP A CA 1
ATOM 918 C C . ASP A 1 117 ? -24.473 2.985 -8.790 1.00 53.78 117 ASP A C 1
ATOM 920 O O . ASP A 1 117 ? -24.053 2.204 -9.654 1.00 53.78 117 ASP A O 1
ATOM 924 N N . PRO A 1 118 ? -24.207 2.802 -7.476 1.00 53.56 118 PRO A N 1
ATOM 925 C CA . PRO A 1 118 ? -23.384 1.711 -6.935 1.00 53.56 118 PRO A CA 1
ATOM 926 C C . PRO A 1 118 ? -23.875 0.311 -7.329 1.00 53.56 118 PRO A C 1
ATOM 928 O O . PRO A 1 118 ? -23.096 -0.639 -7.347 1.00 53.56 118 PRO A O 1
ATOM 931 N N . GLN A 1 119 ? -25.156 0.167 -7.701 1.00 51.28 119 GLN A N 1
ATOM 932 C CA . GLN A 1 119 ? -25.759 -1.123 -8.055 1.00 51.28 119 GLN A CA 1
ATOM 933 C C . GLN A 1 119 ? -25.211 -1.725 -9.359 1.00 51.28 119 GLN A C 1
ATOM 935 O O . GLN A 1 119 ? -25.498 -2.884 -9.670 1.00 51.28 119 GLN A O 1
ATOM 940 N N . ARG A 1 120 ? -24.430 -0.963 -10.137 1.00 52.91 120 ARG A N 1
ATOM 941 C CA . ARG A 1 120 ? -23.782 -1.448 -11.366 1.00 52.91 120 ARG A CA 1
ATOM 942 C C . ARG A 1 120 ? -22.469 -2.177 -11.122 1.00 52.91 120 ARG A C 1
ATOM 944 O O . ARG A 1 120 ? -22.034 -2.927 -11.994 1.00 52.91 120 ARG A O 1
ATOM 951 N N . LEU A 1 121 ? -21.841 -1.962 -9.972 1.00 55.81 121 LEU A N 1
ATOM 952 C CA . LEU A 1 121 ? -20.559 -2.561 -9.648 1.00 55.81 121 LEU A CA 1
ATOM 953 C C . LEU A 1 121 ? -20.770 -3.825 -8.815 1.00 55.81 121 LEU A C 1
ATOM 955 O O . LEU A 1 121 ? -21.644 -3.897 -7.955 1.00 55.81 121 LEU A O 1
ATOM 959 N N . ARG A 1 122 ? -19.964 -4.850 -9.081 1.00 53.94 122 ARG A N 1
ATOM 960 C CA . ARG A 1 122 ? -19.945 -6.085 -8.297 1.00 53.94 122 ARG A CA 1
ATOM 961 C C . ARG A 1 122 ? -18.520 -6.335 -7.821 1.00 53.94 122 ARG A C 1
ATOM 963 O O . ARG A 1 122 ? -17.655 -6.624 -8.639 1.00 53.94 122 ARG A O 1
ATOM 970 N N . CYS A 1 123 ? -18.295 -6.261 -6.510 1.00 50.81 123 CYS A N 1
ATOM 971 C CA . CYS A 1 123 ? -17.129 -6.858 -5.864 1.00 50.81 123 CYS A CA 1
ATOM 972 C C . CYS A 1 123 ? -17.496 -8.315 -5.590 1.00 50.81 123 CYS A C 1
ATOM 974 O O . CYS A 1 123 ? -18.076 -8.643 -4.560 1.00 50.81 123 CYS A O 1
ATOM 976 N N . LEU A 1 124 ? -17.306 -9.179 -6.579 1.00 47.66 124 LEU A N 1
ATOM 977 C CA . LEU A 1 124 ? -17.674 -10.586 -6.483 1.00 47.66 124 LEU A CA 1
ATOM 978 C C . LEU A 1 124 ? -16.539 -11.429 -7.036 1.00 47.66 124 LEU A C 1
ATOM 980 O O . LEU A 1 124 ? -16.029 -11.159 -8.124 1.00 47.66 124 LEU A O 1
ATOM 984 N N . GLY A 1 125 ? -16.213 -12.495 -6.305 1.00 36.53 125 GLY A N 1
ATOM 985 C CA . GLY A 1 125 ? -15.556 -13.645 -6.895 1.00 36.53 125 GLY A CA 1
ATOM 986 C C . GLY A 1 125 ? -16.334 -14.090 -8.134 1.00 36.53 125 GLY A C 1
ATOM 987 O O . GLY A 1 125 ? -17.529 -14.368 -8.052 1.00 36.53 125 GLY A O 1
ATOM 988 N N . LEU A 1 126 ? -15.613 -14.136 -9.256 1.00 39.09 126 LEU A N 1
ATOM 989 C CA . LEU A 1 126 ? -15.870 -14.961 -10.435 1.00 39.09 126 LEU A CA 1
ATOM 990 C C . LEU A 1 126 ? -17.242 -14.770 -11.102 1.00 39.09 126 LEU A C 1
ATOM 992 O O . LEU A 1 126 ? -18.217 -15.437 -10.774 1.00 39.09 126 LEU A O 1
ATOM 996 N N . ILE A 1 127 ? -17.282 -13.905 -12.118 1.00 28.62 127 ILE A N 1
ATOM 997 C CA . ILE A 1 127 ? -17.482 -14.270 -13.537 1.00 28.62 127 ILE A CA 1
ATOM 998 C C . ILE A 1 127 ? -17.245 -12.981 -14.331 1.00 28.62 127 ILE A C 1
ATOM 1000 O O . ILE A 1 127 ? -18.074 -12.072 -14.331 1.00 28.62 127 ILE A O 1
ATOM 1004 N N . CYS A 1 128 ? -16.106 -12.896 -15.013 1.00 36.72 128 CYS A N 1
ATOM 1005 C CA . CYS A 1 128 ? -15.860 -11.861 -16.005 1.00 36.72 128 CYS A CA 1
ATOM 1006 C C . CYS A 1 128 ? -15.431 -12.549 -17.302 1.00 36.72 128 CYS A C 1
ATOM 1008 O O . CYS A 1 128 ? -14.586 -13.436 -17.286 1.00 36.72 128 CYS A O 1
ATOM 1010 N N . THR A 1 129 ? -16.062 -12.194 -18.419 1.00 37.28 129 THR A N 1
ATOM 1011 C CA . THR A 1 129 ? -15.751 -12.743 -19.750 1.00 37.28 129 THR A CA 1
ATOM 1012 C C . THR A 1 129 ? -14.722 -11.894 -20.495 1.00 37.28 129 THR A C 1
ATOM 1014 O O . THR A 1 129 ? -14.601 -12.018 -21.713 1.00 37.28 129 THR A O 1
ATOM 1017 N N . SER A 1 130 ? -14.054 -10.961 -19.812 1.00 48.81 130 SER A N 1
ATOM 1018 C CA . SER A 1 130 ? -13.090 -10.071 -20.446 1.00 48.81 130 SER A CA 1
ATOM 1019 C C . SER A 1 130 ? -11.678 -10.635 -20.377 1.00 48.81 130 SER A C 1
ATOM 1021 O O . SER A 1 130 ? -11.290 -11.300 -19.424 1.00 48.81 130 SER A O 1
ATOM 1023 N N . THR A 1 131 ? -10.910 -10.363 -21.426 1.00 58.84 131 THR A N 1
ATOM 1024 C CA . THR A 1 131 ? -9.499 -10.749 -21.542 1.00 58.84 131 THR A CA 1
ATOM 1025 C C . THR A 1 131 ? -8.551 -9.609 -21.161 1.00 58.84 131 THR A C 1
ATOM 1027 O O . THR A 1 131 ? -7.338 -9.780 -21.239 1.00 58.84 131 THR A O 1
ATOM 1030 N N . ALA A 1 132 ? -9.086 -8.437 -20.791 1.00 62.62 132 ALA A N 1
ATOM 1031 C CA . ALA A 1 132 ? -8.320 -7.237 -20.472 1.00 62.62 132 ALA A CA 1
ATOM 1032 C C . ALA A 1 132 ? -8.392 -6.936 -18.969 1.00 62.62 132 ALA A C 1
ATOM 1034 O O . ALA A 1 132 ? -9.471 -6.689 -18.424 1.00 62.62 132 ALA A O 1
ATOM 1035 N N . THR A 1 133 ? -7.226 -6.914 -18.324 1.00 79.56 133 THR A N 1
ATOM 1036 C CA . THR A 1 133 ? -7.077 -6.604 -16.896 1.00 79.56 133 THR A CA 1
ATOM 1037 C C . THR A 1 133 ? -6.261 -5.337 -16.709 1.00 79.56 133 THR A C 1
ATOM 1039 O O . THR A 1 133 ? -5.230 -5.156 -17.352 1.00 79.56 133 THR A O 1
ATOM 1042 N N . ALA A 1 134 ? -6.712 -4.474 -15.804 1.00 76.88 134 ALA A N 1
ATOM 1043 C CA . ALA A 1 134 ? -5.928 -3.397 -15.226 1.00 76.88 134 ALA A CA 1
ATOM 1044 C C . ALA A 1 134 ? -5.464 -3.823 -13.826 1.00 76.88 134 ALA A C 1
ATOM 1046 O O . ALA A 1 134 ? -6.290 -4.058 -12.943 1.00 76.88 134 ALA A O 1
ATOM 1047 N N . LEU A 1 135 ? -4.152 -3.924 -13.634 1.00 83.25 135 LEU A N 1
ATOM 1048 C CA . LEU A 1 135 ? -3.526 -4.320 -12.378 1.00 83.25 135 LEU A CA 1
ATOM 1049 C C . LEU A 1 135 ? -2.744 -3.144 -11.785 1.00 83.25 135 LEU A C 1
ATOM 1051 O O . LEU A 1 135 ? -1.916 -2.523 -12.452 1.00 83.25 135 LEU A O 1
ATOM 1055 N N . MET A 1 136 ? -2.994 -2.848 -10.514 1.00 74.12 136 MET A N 1
ATOM 1056 C CA . MET A 1 136 ? -2.340 -1.762 -9.789 1.00 74.12 136 MET A CA 1
ATOM 1057 C C . MET A 1 136 ? -1.686 -2.288 -8.512 1.00 74.12 136 MET A C 1
ATOM 1059 O O . MET A 1 136 ? -2.242 -3.142 -7.825 1.00 74.12 136 MET A O 1
ATOM 1063 N N . ALA A 1 137 ? -0.520 -1.746 -8.173 1.00 66.12 137 ALA A N 1
ATOM 1064 C CA . ALA A 1 137 ? 0.095 -1.910 -6.861 1.00 66.12 137 ALA A CA 1
ATOM 1065 C C . ALA A 1 137 ? 0.891 -0.657 -6.480 1.00 66.12 137 ALA A C 1
ATOM 1067 O O . ALA A 1 137 ? 1.197 0.195 -7.318 1.00 66.12 137 ALA A O 1
ATOM 1068 N N . SER A 1 138 ? 1.211 -0.549 -5.196 1.00 67.69 138 SER A N 1
ATOM 1069 C CA . SER A 1 138 ? 2.035 0.504 -4.610 1.00 67.69 138 SER A CA 1
ATOM 1070 C C . SER A 1 138 ? 2.992 -0.142 -3.616 1.00 67.69 138 SER A C 1
ATOM 1072 O O . SER A 1 138 ? 2.710 -1.217 -3.096 1.00 67.69 138 SER A O 1
ATOM 1074 N N . LEU A 1 139 ? 4.101 0.532 -3.311 1.00 67.06 139 LEU A N 1
ATOM 1075 C CA . LEU A 1 139 ? 5.025 0.121 -2.242 1.00 67.06 139 LEU A CA 1
ATOM 1076 C C . LEU A 1 139 ? 4.528 0.583 -0.860 1.00 67.06 139 LEU A C 1
ATOM 1078 O O . LEU A 1 139 ? 5.287 0.980 0.013 1.00 67.06 139 LEU A O 1
ATOM 1082 N N . SER A 1 140 ? 3.214 0.654 -0.711 1.00 68.69 140 SER A N 1
ATOM 1083 C CA . SER A 1 140 ? 2.468 1.003 0.491 1.00 68.69 140 SER A CA 1
ATOM 1084 C C . SER A 1 140 ? 1.113 0.322 0.353 1.00 68.69 140 SER A C 1
ATOM 1086 O O . SER A 1 140 ? 0.654 0.150 -0.781 1.00 68.69 140 SER A O 1
ATOM 1088 N N . ALA A 1 141 ? 0.472 -0.035 1.467 1.00 75.12 141 ALA A N 1
ATOM 1089 C CA . ALA A 1 141 ? -0.833 -0.684 1.406 1.00 75.12 141 ALA A CA 1
ATOM 1090 C C . ALA A 1 141 ? -1.824 0.158 0.597 1.00 75.12 141 ALA A C 1
ATOM 1092 O O . ALA A 1 141 ? -1.961 1.369 0.809 1.00 75.12 141 ALA A O 1
ATOM 1093 N N . ILE A 1 142 ? -2.501 -0.490 -0.349 1.00 82.06 142 ILE A N 1
ATOM 1094 C CA . ILE A 1 142 ? -3.577 0.129 -1.115 1.00 82.06 142 ILE A CA 1
ATOM 1095 C C . ILE A 1 142 ? -4.882 -0.410 -0.546 1.00 82.06 142 ILE A C 1
ATOM 1097 O O . ILE A 1 142 ? -5.183 -1.580 -0.772 1.00 82.06 142 ILE A O 1
ATOM 1101 N N . PRO A 1 143 ? -5.693 0.410 0.138 1.00 86.19 143 PRO A N 1
ATOM 1102 C CA . PRO A 1 143 ? -6.985 -0.057 0.603 1.00 86.19 143 PRO A CA 1
ATOM 1103 C C . PRO A 1 143 ? -7.878 -0.420 -0.596 1.00 86.19 143 PRO A C 1
ATOM 1105 O O . PRO A 1 143 ? -7.846 0.274 -1.624 1.00 86.19 143 PRO A O 1
ATOM 1108 N N . PRO A 1 144 ? -8.726 -1.456 -0.484 1.00 88.88 144 PRO A N 1
ATOM 1109 C CA . PRO A 1 144 ? -9.711 -1.803 -1.504 1.00 88.88 144 PRO A CA 1
ATOM 1110 C C . PRO A 1 144 ? -10.899 -0.825 -1.462 1.00 88.88 144 PRO A C 1
ATOM 1112 O O . PRO A 1 144 ? -12.044 -1.230 -1.306 1.00 88.88 144 PRO A O 1
ATOM 1115 N N . SER A 1 145 ? -10.623 0.475 -1.579 1.00 89.12 145 SER A N 1
ATOM 1116 C CA . SER A 1 145 ? -11.591 1.568 -1.504 1.00 89.12 145 SER A CA 1
ATOM 1117 C C . SER A 1 145 ? -12.174 1.938 -2.867 1.00 89.12 145 SER A C 1
ATOM 1119 O O . SER A 1 145 ? -11.687 1.527 -3.934 1.00 89.12 145 SER A O 1
ATOM 1121 N N . PHE A 1 146 ? -13.224 2.754 -2.826 1.00 89.62 146 PHE A N 1
ATOM 1122 C CA . PHE A 1 146 ? -13.887 3.267 -4.010 1.00 89.62 146 PHE A CA 1
ATOM 1123 C C . PHE A 1 146 ? -12.989 4.253 -4.748 1.00 89.62 146 PHE A C 1
ATOM 1125 O O . PHE A 1 146 ? -12.292 5.073 -4.153 1.00 89.62 146 PHE A O 1
ATOM 1132 N N . SER A 1 147 ? -13.037 4.219 -6.077 1.00 87.31 147 SER A N 1
ATOM 1133 C CA . SER A 1 147 ? -12.405 5.255 -6.884 1.00 87.31 147 SER A CA 1
ATOM 1134 C C . SER A 1 147 ? -13.149 5.462 -8.191 1.00 87.31 147 SER A C 1
ATOM 1136 O O . SER A 1 147 ? -13.236 4.563 -9.032 1.00 87.31 147 SER A O 1
ATOM 1138 N N . THR A 1 148 ? -13.612 6.693 -8.407 1.00 85.25 148 THR A N 1
ATOM 1139 C CA . THR A 1 148 ? -14.259 7.106 -9.661 1.00 85.25 148 THR A CA 1
ATOM 1140 C C . THR A 1 148 ? -13.328 6.974 -10.868 1.00 85.25 148 THR A C 1
ATOM 1142 O O . THR A 1 148 ? -13.790 6.727 -11.981 1.00 85.25 148 THR A O 1
ATOM 1145 N N . THR A 1 149 ? -12.010 7.055 -10.651 1.00 83.44 149 THR A N 1
ATOM 1146 C CA . THR A 1 149 ? -10.984 6.919 -11.700 1.00 83.44 149 THR A CA 1
ATOM 1147 C C . THR A 1 149 ? -11.014 5.560 -12.405 1.00 83.44 149 THR A C 1
ATOM 1149 O O . THR A 1 149 ? -10.615 5.459 -13.564 1.00 83.44 149 THR A O 1
ATOM 1152 N N . ARG A 1 150 ? -11.542 4.522 -11.744 1.00 84.75 150 ARG A N 1
ATOM 1153 C CA . ARG A 1 150 ? -11.584 3.147 -12.262 1.00 84.75 150 ARG A CA 1
ATOM 1154 C C . ARG A 1 150 ? -12.859 2.850 -13.054 1.00 84.75 150 ARG A C 1
ATOM 1156 O O . ARG A 1 150 ? -12.855 1.942 -13.880 1.00 84.75 150 ARG A O 1
ATOM 1163 N N . LEU A 1 151 ? -13.928 3.635 -12.871 1.00 83.88 151 LEU A N 1
ATOM 1164 C CA . LEU A 1 151 ? -15.243 3.383 -13.488 1.00 83.88 151 LEU A CA 1
ATOM 1165 C C . LEU A 1 151 ? -15.165 3.312 -15.014 1.00 83.88 151 LEU A C 1
ATOM 1167 O O . LEU A 1 151 ? -15.727 2.417 -15.628 1.00 83.88 151 LEU A O 1
ATOM 1171 N N . SER A 1 152 ? -14.381 4.204 -15.619 1.00 85.25 152 SER A N 1
ATOM 1172 C CA . SER A 1 152 ? -14.164 4.248 -17.067 1.00 85.25 152 SER A CA 1
ATOM 1173 C C . SER A 1 152 ? -13.581 2.937 -17.625 1.00 85.25 152 SER A C 1
ATOM 1175 O O . SER A 1 152 ? -13.925 2.536 -18.740 1.00 85.25 152 SER A O 1
ATOM 1177 N N . LEU A 1 153 ? -12.709 2.265 -16.864 1.00 86.25 153 LEU A N 1
ATOM 1178 C CA . LEU A 1 153 ? -12.144 0.962 -17.229 1.00 86.25 153 LEU A CA 1
ATOM 1179 C C . LEU A 1 153 ? -13.203 -0.136 -17.086 1.00 86.25 153 LEU A C 1
ATOM 1181 O O . LEU A 1 153 ? -13.409 -0.913 -18.019 1.00 86.25 153 LEU A O 1
ATOM 1185 N N . LEU A 1 154 ? -13.918 -0.149 -15.960 1.00 85.56 154 LEU A N 1
ATOM 1186 C CA . LEU A 1 154 ? -14.973 -1.127 -15.679 1.00 85.56 154 LEU A CA 1
ATOM 1187 C C . LEU A 1 154 ? -16.109 -1.056 -16.717 1.00 85.56 154 LEU A C 1
ATOM 1189 O O . LEU A 1 154 ? -16.505 -2.083 -17.262 1.00 85.56 154 LEU A O 1
ATOM 1193 N N . ASP A 1 155 ? -16.554 0.148 -17.090 1.00 83.81 155 ASP A N 1
ATOM 1194 C CA . ASP A 1 155 ? -17.566 0.384 -18.135 1.00 83.81 155 ASP A CA 1
ATOM 1195 C C . ASP A 1 155 ? -17.120 -0.112 -19.522 1.00 83.81 155 ASP A C 1
ATOM 1197 O O . ASP A 1 155 ? -17.945 -0.407 -20.389 1.00 83.81 155 ASP A O 1
ATOM 1201 N N . ARG A 1 156 ? -15.805 -0.209 -19.748 1.00 86.88 156 ARG A N 1
ATOM 1202 C CA . ARG A 1 156 ? -15.197 -0.748 -20.975 1.00 86.88 156 ARG A CA 1
ATOM 1203 C C . ARG A 1 156 ? -14.901 -2.245 -20.882 1.00 86.88 156 ARG A C 1
ATOM 1205 O O . ARG A 1 156 ? -14.293 -2.796 -21.795 1.00 86.88 156 ARG A O 1
ATOM 1212 N N . GLY A 1 157 ? -15.342 -2.898 -19.808 1.00 85.69 157 GLY A N 1
ATOM 1213 C CA . GLY A 1 157 ? -15.198 -4.332 -19.599 1.00 85.69 157 GLY A CA 1
ATOM 1214 C C . GLY A 1 157 ? -13.839 -4.757 -19.052 1.00 85.69 157 GLY A C 1
ATOM 1215 O O . GLY A 1 157 ? -13.526 -5.939 -19.126 1.00 85.69 157 GLY A O 1
ATOM 1216 N N . PHE A 1 158 ? -13.019 -3.851 -18.515 1.00 88.44 158 PHE A N 1
ATOM 1217 C CA . PHE A 1 158 ? -11.799 -4.263 -17.818 1.00 88.44 158 PHE A CA 1
ATOM 1218 C C . PHE A 1 158 ? -12.139 -4.923 -16.484 1.00 88.44 158 PHE A C 1
ATOM 1220 O O . PHE A 1 158 ? -13.056 -4.495 -15.783 1.00 88.44 158 PHE A O 1
ATOM 1227 N N . ILE A 1 159 ? -11.333 -5.906 -16.098 1.00 89.38 159 ILE A N 1
ATOM 1228 C CA . ILE A 1 159 ? -11.203 -6.299 -14.694 1.00 89.38 159 ILE A CA 1
ATOM 1229 C C . ILE A 1 159 ? -10.214 -5.335 -14.044 1.00 89.38 159 ILE A C 1
ATOM 1231 O O . ILE A 1 159 ? -9.176 -5.029 -14.629 1.00 89.38 159 ILE A O 1
ATOM 1235 N N . PHE A 1 160 ? -10.530 -4.843 -12.849 1.00 89.19 160 PHE A N 1
ATOM 1236 C CA . PHE A 1 160 ? -9.595 -4.058 -12.051 1.00 89.19 160 PHE A CA 1
ATOM 1237 C C . PHE A 1 160 ? -9.136 -4.886 -10.853 1.00 89.19 160 PHE A C 1
ATOM 1239 O O . PHE A 1 160 ? -9.971 -5.386 -10.101 1.00 89.19 160 PHE A O 1
ATOM 1246 N N . ALA A 1 161 ? -7.825 -5.012 -10.678 1.00 90.88 161 ALA A N 1
ATOM 1247 C CA . ALA A 1 161 ? -7.214 -5.766 -9.594 1.00 90.88 161 ALA A CA 1
ATOM 1248 C C . ALA A 1 161 ? -6.175 -4.918 -8.850 1.00 90.88 161 ALA A C 1
ATOM 1250 O O . ALA A 1 161 ? -5.474 -4.093 -9.443 1.00 90.88 161 ALA A O 1
ATOM 1251 N N . ILE A 1 162 ? -6.069 -5.157 -7.544 1.00 90.75 162 ILE A N 1
ATOM 1252 C CA . ILE A 1 162 ? -5.036 -4.595 -6.674 1.00 90.75 162 ILE A CA 1
ATOM 1253 C C . ILE A 1 162 ? -4.162 -5.759 -6.211 1.00 90.75 162 ILE A C 1
ATOM 1255 O O . ILE A 1 162 ? -4.679 -6.737 -5.676 1.00 90.75 162 ILE A O 1
ATOM 1259 N N . ALA A 1 163 ? -2.851 -5.668 -6.429 1.00 92.69 163 ALA A N 1
ATOM 1260 C CA . ALA A 1 163 ? -1.901 -6.616 -5.859 1.00 92.69 163 ALA A CA 1
ATOM 1261 C C . ALA A 1 163 ? -1.310 -6.042 -4.564 1.00 92.69 163 ALA A C 1
ATOM 1263 O O . ALA A 1 163 ? -0.571 -5.057 -4.590 1.00 92.69 163 ALA A O 1
ATOM 1264 N N . HIS A 1 164 ? -1.628 -6.682 -3.440 1.00 93.44 164 HIS A N 1
ATOM 1265 C CA . HIS A 1 164 ? -1.129 -6.344 -2.103 1.00 93.44 164 HIS A CA 1
ATOM 1266 C C . HIS A 1 164 ? 0.262 -6.964 -1.875 1.00 93.44 164 HIS A C 1
ATOM 1268 O O . HIS A 1 164 ? 0.431 -7.938 -1.143 1.00 93.44 164 HIS A O 1
ATOM 1274 N N . ILE A 1 165 ? 1.256 -6.444 -2.593 1.00 95.50 165 ILE A N 1
ATOM 1275 C CA . ILE A 1 165 ? 2.627 -6.976 -2.646 1.00 95.50 165 ILE A CA 1
ATOM 1276 C C . ILE A 1 165 ? 3.444 -6.653 -1.386 1.00 95.50 165 ILE A C 1
ATOM 1278 O O . ILE A 1 165 ? 3.172 -5.670 -0.692 1.00 95.50 165 ILE A O 1
ATOM 1282 N N . ARG A 1 166 ? 4.484 -7.451 -1.099 1.00 97.25 166 ARG A N 1
ATOM 1283 C CA . ARG A 1 166 ? 5.455 -7.126 -0.039 1.00 97.25 166 ARG A CA 1
ATOM 1284 C C . ARG A 1 166 ? 6.104 -5.768 -0.290 1.00 97.25 166 ARG A C 1
ATOM 1286 O O . ARG A 1 166 ? 6.299 -5.357 -1.431 1.00 97.25 166 ARG A O 1
ATOM 1293 N N . GLY A 1 167 ? 6.437 -5.076 0.797 1.00 92.62 167 GLY A N 1
ATOM 1294 C CA . GLY A 1 167 ? 6.820 -3.661 0.784 1.00 92.62 167 GLY A CA 1
ATOM 1295 C C . GLY A 1 167 ? 5.651 -2.724 1.109 1.00 92.62 167 GLY A C 1
ATOM 1296 O O . GLY A 1 167 ? 5.891 -1.592 1.506 1.00 92.62 167 GLY A O 1
ATOM 1297 N N . GLY A 1 168 ? 4.401 -3.191 1.019 1.00 90.50 168 GLY A N 1
ATOM 1298 C CA . GLY A 1 168 ? 3.268 -2.606 1.744 1.00 90.50 168 GLY A CA 1
ATOM 1299 C C . GLY A 1 168 ? 3.178 -3.114 3.189 1.00 90.50 168 GLY A C 1
ATOM 1300 O O . GLY A 1 168 ? 3.969 -3.955 3.607 1.00 90.50 168 GLY A O 1
ATOM 1301 N N . ASP A 1 169 ? 2.190 -2.639 3.949 1.00 90.81 169 ASP A N 1
ATOM 1302 C CA . ASP A 1 169 ? 1.888 -3.097 5.317 1.00 90.81 169 ASP A CA 1
ATOM 1303 C C . ASP A 1 169 ? 0.512 -3.789 5.415 1.00 90.81 169 ASP A C 1
ATOM 1305 O O . ASP A 1 169 ? -0.120 -3.805 6.473 1.00 90.81 169 ASP A O 1
ATOM 1309 N N . ASP A 1 170 ? 0.034 -4.368 4.306 1.00 89.81 170 ASP A N 1
ATOM 1310 C CA . ASP A 1 170 ? -1.268 -5.041 4.206 1.00 89.81 170 ASP A CA 1
ATOM 1311 C C . ASP A 1 170 ? -1.369 -6.238 5.167 1.00 89.81 170 ASP A C 1
ATOM 1313 O O . ASP A 1 170 ? -2.359 -6.386 5.871 1.00 89.81 170 ASP A O 1
ATOM 1317 N N . LEU A 1 171 ? -0.316 -7.047 5.293 1.00 91.69 171 LEU A N 1
ATOM 1318 C CA . LEU A 1 171 ? -0.246 -8.106 6.313 1.00 91.69 171 LEU A CA 1
ATOM 1319 C C . LEU A 1 171 ? 0.516 -7.661 7.573 1.00 91.69 171 LEU A C 1
ATOM 1321 O O . LEU A 1 171 ? 0.887 -8.474 8.406 1.00 91.69 171 LEU A O 1
ATOM 1325 N N . GLY A 1 172 ? 0.746 -6.357 7.737 1.00 91.69 172 GLY A N 1
ATOM 1326 C CA . GLY A 1 172 ? 1.468 -5.778 8.865 1.00 91.69 172 GLY A CA 1
ATOM 1327 C C . GLY A 1 172 ? 2.942 -5.486 8.595 1.00 91.69 172 GLY A C 1
ATOM 1328 O O . GLY A 1 172 ? 3.446 -5.617 7.482 1.00 91.69 172 GLY A O 1
ATOM 1329 N N . TYR A 1 173 ? 3.657 -5.042 9.633 1.00 92.12 173 TYR A N 1
ATOM 1330 C CA . TYR A 1 173 ? 5.014 -4.497 9.480 1.00 92.12 173 TYR A CA 1
ATOM 1331 C C . TYR A 1 173 ? 6.032 -5.513 8.934 1.00 92.12 173 TYR A C 1
ATOM 1333 O O . TYR A 1 173 ? 6.928 -5.144 8.178 1.00 92.12 173 TYR A O 1
ATOM 1341 N N . HIS A 1 174 ? 5.864 -6.802 9.238 1.00 93.31 174 HIS A N 1
ATOM 1342 C CA . HIS A 1 174 ? 6.725 -7.852 8.691 1.00 93.31 174 HIS A CA 1
ATOM 1343 C C . HIS A 1 174 ? 6.585 -7.987 7.159 1.00 93.31 174 HIS A C 1
ATOM 1345 O O . HIS A 1 174 ? 7.547 -8.348 6.482 1.00 93.31 174 HIS A O 1
ATOM 1351 N N . TRP A 1 175 ? 5.412 -7.665 6.597 1.00 94.81 175 TRP A N 1
ATOM 1352 C CA . TRP A 1 175 ? 5.156 -7.645 5.152 1.00 94.81 175 TRP A CA 1
ATOM 1353 C C . TRP A 1 175 ? 5.926 -6.519 4.454 1.00 94.81 175 TRP A C 1
ATOM 1355 O O . TRP A 1 175 ? 6.483 -6.710 3.368 1.00 94.81 175 TRP A O 1
ATOM 1365 N N . TYR A 1 176 ? 6.038 -5.376 5.132 1.00 94.56 176 TYR A N 1
ATOM 1366 C CA . TYR A 1 176 ? 6.838 -4.232 4.702 1.00 94.56 176 TYR A CA 1
ATOM 1367 C C . TYR A 1 176 ? 8.334 -4.563 4.745 1.00 94.56 176 TYR A C 1
ATOM 1369 O O . TYR A 1 176 ? 9.037 -4.419 3.743 1.00 94.56 176 TYR A O 1
ATOM 1377 N N . GLU A 1 177 ? 8.817 -5.108 5.867 1.00 95.69 177 GLU A N 1
ATOM 1378 C CA . GLU A 1 177 ? 10.216 -5.531 6.013 1.00 95.69 177 GLU A CA 1
ATOM 1379 C C . GLU A 1 177 ? 10.619 -6.615 5.002 1.00 95.69 177 GLU A C 1
ATOM 1381 O O . GLU A 1 177 ? 11.765 -6.672 4.555 1.00 95.69 177 GLU A O 1
ATOM 1386 N N . ALA A 1 178 ? 9.679 -7.473 4.600 1.00 96.81 178 ALA A N 1
ATOM 1387 C CA . ALA A 1 178 ? 9.914 -8.509 3.604 1.00 96.81 178 ALA A CA 1
ATOM 1388 C C . ALA A 1 178 ? 10.033 -7.983 2.162 1.00 96.81 178 ALA A C 1
ATOM 1390 O O . ALA A 1 178 ? 10.388 -8.769 1.283 1.00 96.81 178 ALA A O 1
ATOM 1391 N N . GLY A 1 179 ? 9.759 -6.700 1.909 1.00 96.38 179 GLY A N 1
ATOM 1392 C CA . GLY A 1 179 ? 9.843 -6.083 0.584 1.00 96.38 179 GLY A CA 1
ATOM 1393 C C . GLY A 1 179 ? 10.868 -4.960 0.456 1.00 96.38 179 GLY A C 1
ATOM 1394 O O . GLY A 1 179 ? 10.881 -4.313 -0.584 1.00 96.38 179 GLY A O 1
ATOM 1395 N N . LYS A 1 180 ? 11.724 -4.716 1.456 1.00 95.75 180 LYS A N 1
ATOM 1396 C CA . LYS A 1 180 ? 12.719 -3.624 1.455 1.00 95.75 180 LYS A CA 1
ATOM 1397 C C . LYS A 1 180 ? 14.166 -4.119 1.498 1.00 95.75 180 LYS A C 1
ATOM 1399 O O . LYS A 1 180 ? 14.404 -5.303 1.720 1.00 95.75 180 LYS A O 1
ATOM 1404 N N . LEU A 1 181 ? 15.123 -3.206 1.301 1.00 97.12 181 LEU A N 1
ATOM 1405 C CA . LEU A 1 181 ? 16.567 -3.490 1.357 1.00 97.12 181 LEU A CA 1
ATOM 1406 C C . LEU A 1 181 ? 16.964 -4.705 0.487 1.00 97.12 181 LEU A C 1
ATOM 1408 O O . LEU A 1 181 ? 16.563 -4.795 -0.674 1.00 97.12 181 LEU A O 1
ATOM 1412 N N . ASP A 1 182 ? 17.709 -5.661 1.047 1.00 96.62 182 ASP A N 1
ATOM 1413 C CA . ASP A 1 182 ? 18.182 -6.890 0.395 1.00 96.62 182 ASP A CA 1
ATOM 1414 C C . ASP A 1 182 ? 17.049 -7.825 -0.064 1.00 96.62 182 ASP A C 1
ATOM 1416 O O . ASP A 1 182 ? 17.264 -8.726 -0.876 1.00 96.62 182 ASP A O 1
ATOM 1420 N N . ARG A 1 183 ? 15.821 -7.586 0.408 1.00 97.50 183 ARG A N 1
ATOM 1421 C CA . ARG A 1 183 ? 14.608 -8.325 0.038 1.00 97.50 183 ARG A CA 1
ATOM 1422 C C . ARG A 1 183 ? 13.749 -7.597 -0.989 1.00 97.50 183 ARG A C 1
ATOM 1424 O O . ARG A 1 183 ? 12.663 -8.077 -1.309 1.00 97.50 183 ARG A O 1
ATOM 1431 N N . ARG A 1 184 ? 14.208 -6.466 -1.541 1.00 96.12 184 ARG A N 1
ATOM 1432 C CA . ARG A 1 184 ? 13.413 -5.629 -2.456 1.00 96.12 184 ARG A CA 1
ATOM 1433 C C . ARG A 1 184 ? 12.835 -6.396 -3.643 1.00 96.12 184 ARG A C 1
ATOM 1435 O O . ARG A 1 184 ? 11.703 -6.131 -4.037 1.00 96.12 184 ARG A O 1
ATOM 1442 N N . THR A 1 185 ? 13.553 -7.385 -4.169 1.00 97.06 185 THR A N 1
ATOM 1443 C CA . THR A 1 185 ? 13.099 -8.192 -5.312 1.00 97.06 185 THR A CA 1
ATOM 1444 C C . THR A 1 185 ? 11.811 -8.973 -5.048 1.00 97.06 185 THR A C 1
ATOM 1446 O O . THR A 1 185 ? 11.074 -9.240 -5.994 1.00 97.06 185 THR A O 1
ATOM 1449 N N . ASN A 1 186 ? 11.474 -9.259 -3.784 1.00 98.31 186 ASN A N 1
ATOM 1450 C CA . ASN A 1 186 ? 10.185 -9.845 -3.414 1.00 98.31 186 ASN A CA 1
ATOM 1451 C C . ASN A 1 186 ? 9.005 -8.994 -3.891 1.00 98.31 186 ASN A C 1
ATOM 1453 O O . ASN A 1 186 ? 8.036 -9.544 -4.393 1.00 98.31 186 ASN A O 1
ATOM 1457 N N . THR A 1 187 ? 9.125 -7.668 -3.808 1.00 97.62 187 THR A N 1
ATOM 1458 C CA . THR A 1 187 ? 8.113 -6.711 -4.281 1.00 97.62 187 THR A CA 1
ATOM 1459 C C . THR A 1 187 ? 7.770 -6.944 -5.757 1.00 97.62 187 THR A C 1
ATOM 1461 O O . THR A 1 187 ? 6.605 -7.003 -6.144 1.00 97.62 187 THR A O 1
ATOM 1464 N N . PHE A 1 188 ? 8.798 -7.086 -6.599 1.00 97.94 188 PHE A N 1
ATOM 1465 C CA . PHE A 1 188 ? 8.634 -7.251 -8.046 1.00 97.94 188 PHE A CA 1
ATOM 1466 C C . PHE A 1 188 ? 8.131 -8.655 -8.389 1.00 97.94 188 PHE A C 1
ATOM 1468 O O . PHE A 1 188 ? 7.231 -8.801 -9.215 1.00 97.94 188 PHE A O 1
ATOM 1475 N N . ASN A 1 189 ? 8.663 -9.671 -7.702 1.00 98.50 189 ASN A N 1
ATOM 1476 C CA . ASN A 1 189 ? 8.229 -11.057 -7.850 1.00 98.50 189 ASN A CA 1
ATOM 1477 C C . ASN A 1 189 ? 6.753 -11.224 -7.484 1.00 98.50 189 ASN A C 1
ATOM 1479 O O . ASN A 1 189 ? 6.012 -11.779 -8.283 1.00 98.50 189 ASN A O 1
ATOM 1483 N N . ASP A 1 190 ? 6.306 -10.668 -6.354 1.00 98.25 190 ASP A N 1
ATOM 1484 C CA . ASP A 1 190 ? 4.903 -10.737 -5.929 1.00 98.25 190 ASP A CA 1
ATOM 1485 C C . ASP A 1 190 ? 3.964 -10.139 -6.980 1.00 98.25 190 ASP A C 1
ATOM 1487 O O . ASP A 1 190 ? 2.896 -10.684 -7.250 1.00 98.25 190 ASP A O 1
ATOM 1491 N N . PHE A 1 191 ? 4.362 -9.027 -7.605 1.00 97.88 191 PHE A N 1
ATOM 1492 C CA . PHE A 1 191 ? 3.546 -8.375 -8.625 1.00 97.88 191 PHE A CA 1
ATOM 1493 C C . PHE A 1 191 ? 3.459 -9.198 -9.918 1.00 97.88 191 PHE A C 1
ATOM 1495 O O . PHE A 1 191 ? 2.382 -9.335 -10.503 1.00 97.88 191 PHE A O 1
ATOM 1502 N N . VAL A 1 192 ? 4.583 -9.774 -10.354 1.00 98.38 192 VAL A N 1
ATOM 1503 C CA . VAL A 1 192 ? 4.639 -10.685 -11.507 1.00 98.38 192 VAL A CA 1
ATOM 1504 C C . VAL A 1 192 ? 3.840 -11.961 -11.231 1.00 98.38 192 VAL A C 1
ATOM 1506 O O . VAL A 1 192 ? 3.079 -12.402 -12.093 1.00 98.38 192 VAL A O 1
ATOM 1509 N N . ASP A 1 193 ? 3.957 -12.526 -10.031 1.00 98.19 193 ASP A N 1
ATOM 1510 C CA . ASP A 1 193 ? 3.228 -13.721 -9.609 1.00 98.19 193 ASP A CA 1
ATOM 1511 C C . ASP A 1 193 ? 1.720 -13.452 -9.530 1.00 98.19 193 ASP A C 1
ATOM 1513 O O . ASP A 1 193 ? 0.932 -14.262 -10.020 1.00 98.19 193 ASP A O 1
ATOM 1517 N N . ALA A 1 194 ? 1.300 -12.287 -9.024 1.00 96.31 194 ALA A N 1
ATOM 1518 C CA . ALA A 1 194 ? -0.101 -11.866 -9.038 1.00 96.31 194 ALA A CA 1
ATOM 1519 C C . ALA A 1 194 ? -0.650 -11.743 -10.469 1.00 96.31 194 ALA A C 1
ATOM 1521 O O . ALA A 1 194 ? -1.743 -12.232 -10.760 1.00 96.31 194 ALA A O 1
ATOM 1522 N N . ALA A 1 195 ? 0.111 -11.147 -11.393 1.00 96.12 195 ALA A N 1
ATOM 1523 C CA . ALA A 1 195 ? -0.279 -11.065 -12.799 1.00 96.12 195 ALA A CA 1
ATOM 1524 C C . ALA A 1 195 ? -0.409 -12.458 -13.442 1.00 96.12 195 ALA A C 1
ATOM 1526 O O . ALA A 1 195 ? -1.397 -12.738 -14.121 1.00 96.12 195 ALA A O 1
ATOM 1527 N N . ARG A 1 196 ? 0.546 -13.359 -13.183 1.00 97.06 196 ARG A N 1
ATOM 1528 C CA . ARG A 1 196 ? 0.507 -14.751 -13.663 1.00 97.06 196 ARG A CA 1
ATOM 1529 C C . ARG A 1 196 ? -0.672 -15.527 -13.086 1.00 97.06 196 ARG A C 1
ATOM 1531 O O . ARG A 1 196 ? -1.322 -16.263 -13.823 1.00 97.06 196 ARG A O 1
ATOM 1538 N N . TYR A 1 197 ? -0.985 -15.323 -11.809 1.00 95.94 197 TYR A N 1
ATOM 1539 C CA . TYR A 1 197 ? -2.162 -15.904 -11.170 1.00 95.94 197 TYR A CA 1
ATOM 1540 C C . TYR A 1 197 ? -3.458 -15.434 -11.846 1.00 95.94 197 TYR A C 1
ATOM 1542 O O . TYR A 1 197 ? -4.304 -16.256 -12.186 1.00 95.94 197 TYR A O 1
ATOM 1550 N N . LEU A 1 198 ? -3.590 -14.136 -12.142 1.00 91.19 198 LEU A N 1
ATOM 1551 C CA . LEU A 1 198 ? -4.753 -13.610 -12.868 1.00 91.19 198 LEU A CA 1
ATOM 1552 C C . LEU A 1 198 ? -4.896 -14.234 -14.265 1.00 91.19 198 LEU A C 1
ATOM 1554 O O . LEU A 1 198 ? -6.011 -14.561 -14.670 1.00 91.19 198 LEU A O 1
ATOM 1558 N N . VAL A 1 199 ? -3.792 -14.447 -14.989 1.00 93.81 199 VAL A N 1
ATOM 1559 C CA . VAL A 1 199 ? -3.812 -15.172 -16.274 1.00 93.81 199 VAL A CA 1
ATOM 1560 C C . VAL A 1 199 ? -4.257 -16.622 -16.082 1.00 93.81 199 VAL A C 1
ATOM 1562 O O . VAL A 1 199 ? -5.118 -17.100 -16.820 1.00 93.81 199 VAL A O 1
ATOM 1565 N N . GLN A 1 200 ? -3.706 -17.317 -15.086 1.00 95.12 200 GLN A N 1
ATOM 1566 C CA . GLN A 1 200 ? -4.034 -18.712 -14.789 1.00 95.12 200 GLN A CA 1
ATOM 1567 C C . GLN A 1 200 ? -5.521 -18.904 -14.454 1.00 95.12 200 GLN A C 1
ATOM 1569 O O . GLN A 1 200 ? -6.134 -19.862 -14.924 1.00 95.12 200 GLN A O 1
ATOM 1574 N N . GLU A 1 201 ? -6.104 -17.981 -13.691 1.00 92.94 201 GLU A N 1
ATOM 1575 C CA . GLU A 1 201 ? -7.522 -17.998 -13.314 1.00 92.94 201 GLU A CA 1
ATOM 1576 C C . GLU A 1 201 ? -8.454 -17.480 -14.428 1.00 92.94 201 GLU A C 1
ATOM 1578 O O . GLU A 1 201 ? -9.674 -17.453 -14.266 1.00 92.94 201 GLU A O 1
ATOM 1583 N N . GLY A 1 202 ? -7.903 -17.086 -15.581 1.00 90.56 202 GLY A N 1
ATOM 1584 C CA . GLY A 1 202 ? -8.675 -16.646 -16.743 1.00 90.56 202 GLY A CA 1
ATOM 1585 C C . GLY A 1 202 ? -9.191 -15.209 -16.656 1.00 90.56 202 GLY A C 1
ATOM 1586 O O . GLY A 1 202 ? -10.080 -14.837 -17.418 1.00 90.56 202 GLY A O 1
ATOM 1587 N N . TYR A 1 203 ? -8.629 -14.388 -15.768 1.00 86.88 203 TYR A N 1
ATOM 1588 C CA . TYR A 1 203 ? -8.928 -12.957 -15.665 1.00 86.88 203 TYR A CA 1
ATOM 1589 C C . TYR A 1 203 ? -8.137 -12.102 -16.660 1.00 86.88 203 TYR A C 1
ATOM 1591 O O . TYR A 1 203 ? -8.290 -10.889 -16.716 1.00 86.88 203 TYR A O 1
ATOM 1599 N N . GLY A 1 204 ? -7.281 -12.699 -17.476 1.00 87.94 204 GLY A N 1
ATOM 1600 C CA . GLY A 1 204 ? -6.548 -11.997 -18.515 1.00 87.94 204 GLY A CA 1
ATOM 1601 C C . GLY A 1 204 ? -5.706 -12.960 -19.329 1.00 87.94 204 GLY A C 1
ATOM 1602 O O . GLY A 1 204 ? -5.798 -14.177 -19.179 1.00 87.94 204 GLY A O 1
ATOM 1603 N N . SER A 1 205 ? -4.861 -12.408 -20.185 1.00 92.56 205 SER A N 1
ATOM 1604 C CA . SER A 1 205 ? -3.853 -13.166 -20.921 1.00 92.56 205 SER A CA 1
ATOM 1605 C C . SER A 1 205 ? -2.551 -12.383 -20.986 1.00 92.56 205 SER A C 1
ATOM 1607 O O . SER A 1 205 ? -2.560 -11.153 -20.886 1.00 92.56 205 SER A O 1
ATOM 1609 N N . GLU A 1 206 ? -1.441 -13.086 -21.204 1.00 94.38 206 GLU A N 1
ATOM 1610 C CA . GLU A 1 206 ? -0.150 -12.458 -21.496 1.00 94.38 206 GLU A CA 1
ATOM 1611 C C . GLU A 1 206 ? -0.296 -11.425 -22.635 1.00 94.38 206 GLU A C 1
ATOM 1613 O O . GLU A 1 206 ? -1.118 -11.575 -23.551 1.00 94.38 206 GLU A O 1
ATOM 1618 N N . GLY A 1 207 ? 0.431 -10.316 -22.526 1.00 92.81 207 GLY A N 1
ATOM 1619 C CA . GLY A 1 207 ? 0.346 -9.170 -23.432 1.00 92.81 207 GLY A CA 1
ATOM 1620 C C . GLY A 1 207 ? -0.957 -8.361 -23.359 1.00 92.81 207 GLY A C 1
ATOM 1621 O O . GLY A 1 207 ? -1.137 -7.450 -24.161 1.00 92.81 207 GLY A O 1
ATOM 1622 N N . HIS A 1 208 ? -1.879 -8.669 -22.436 1.00 92.50 208 HIS A N 1
ATOM 1623 C CA . HIS A 1 208 ? -3.183 -7.991 -22.308 1.00 92.50 208 HIS A CA 1
ATOM 1624 C C . HIS A 1 208 ? -3.464 -7.463 -20.891 1.00 92.50 208 HIS A C 1
ATOM 1626 O O . HIS A 1 208 ? -4.603 -7.122 -20.559 1.00 92.50 208 HIS A O 1
ATOM 1632 N N . ILE A 1 209 ? -2.425 -7.358 -20.059 1.00 94.88 209 ILE A N 1
ATOM 1633 C CA . ILE A 1 209 ? -2.506 -6.750 -18.728 1.00 94.88 209 ILE A CA 1
ATOM 1634 C C . ILE A 1 209 ? -1.961 -5.325 -18.799 1.00 94.88 209 ILE A C 1
ATOM 1636 O O . ILE A 1 209 ? -0.799 -5.110 -19.144 1.00 94.88 209 ILE A O 1
ATOM 1640 N N . ALA A 1 210 ? -2.796 -4.343 -18.479 1.00 94.81 210 ALA A N 1
ATOM 1641 C CA . ALA A 1 210 ? -2.369 -2.967 -18.280 1.00 94.81 210 ALA A CA 1
ATOM 1642 C C . ALA A 1 210 ? -1.924 -2.777 -16.825 1.00 94.81 210 ALA A C 1
ATOM 1644 O O . ALA A 1 210 ? -2.667 -3.137 -15.912 1.00 94.81 210 ALA A O 1
ATOM 1645 N N . ILE A 1 211 ? -0.745 -2.198 -16.605 1.00 95.38 211 ILE A N 1
ATOM 1646 C CA . ILE A 1 211 ? -0.220 -1.932 -15.259 1.00 95.38 211 ILE A CA 1
ATOM 1647 C C . ILE A 1 211 ? -0.019 -0.441 -15.023 1.00 95.38 211 ILE A C 1
ATOM 1649 O O . ILE A 1 211 ? 0.327 0.299 -15.946 1.00 95.38 211 ILE A O 1
ATOM 1653 N N . ALA A 1 212 ? -0.246 0.005 -13.790 1.00 93.19 212 ALA A N 1
ATOM 1654 C CA . ALA A 1 212 ? -0.042 1.395 -13.406 1.00 93.19 212 ALA A CA 1
ATOM 1655 C C . ALA A 1 212 ? 0.584 1.523 -12.016 1.00 93.19 212 ALA A C 1
ATOM 1657 O O . ALA A 1 212 ? 0.209 0.814 -11.081 1.00 93.19 212 ALA A O 1
ATOM 1658 N N . GLY A 1 213 ? 1.503 2.477 -11.878 1.00 91.31 213 GLY A N 1
ATOM 1659 C CA . GLY A 1 213 ? 2.171 2.791 -10.620 1.00 91.31 213 GLY A CA 1
ATOM 1660 C C . GLY A 1 213 ? 2.909 4.121 -10.704 1.00 91.31 213 GLY A C 1
ATOM 1661 O O . GLY A 1 213 ? 3.267 4.574 -11.793 1.00 91.31 213 GLY A O 1
ATOM 1662 N N . GLY A 1 214 ? 3.132 4.770 -9.560 1.00 90.19 214 GLY A N 1
ATOM 1663 C CA . GLY A 1 214 ? 3.869 6.029 -9.534 1.00 90.19 214 GLY A CA 1
ATOM 1664 C C . GLY A 1 214 ? 4.763 6.234 -8.325 1.00 90.19 214 GLY A C 1
ATOM 1665 O O . GLY A 1 214 ? 4.640 5.512 -7.338 1.00 90.19 214 GLY A O 1
ATOM 1666 N N . SER A 1 215 ? 5.684 7.197 -8.412 1.00 91.75 215 SER A N 1
ATOM 1667 C CA . SER A 1 215 ? 6.774 7.371 -7.443 1.00 91.75 215 SER A CA 1
ATOM 1668 C C . SER A 1 215 ? 7.574 6.062 -7.307 1.00 91.75 215 SER A C 1
ATOM 1670 O O . SER A 1 215 ? 8.004 5.495 -8.317 1.00 91.75 215 SER A O 1
ATOM 1672 N N . ALA A 1 216 ? 7.691 5.511 -6.100 1.00 92.25 216 ALA A N 1
ATOM 1673 C CA . ALA A 1 216 ? 8.229 4.181 -5.837 1.00 92.25 216 ALA A CA 1
ATOM 1674 C C . ALA A 1 216 ? 7.436 3.053 -6.543 1.00 92.25 216 ALA A C 1
ATOM 1676 O O . ALA A 1 216 ? 8.013 2.089 -7.034 1.00 92.25 216 ALA A O 1
ATOM 1677 N N . GLY A 1 217 ? 6.118 3.200 -6.720 1.00 93.06 217 GLY A N 1
ATOM 1678 C CA . GLY A 1 217 ? 5.323 2.311 -7.580 1.00 93.06 217 GLY A CA 1
ATOM 1679 C C . GLY A 1 217 ? 5.683 2.427 -9.070 1.00 93.06 217 GLY A C 1
ATOM 1680 O O . GLY A 1 217 ? 5.439 1.508 -9.842 1.00 93.06 217 GLY A O 1
ATOM 1681 N N . GLY A 1 218 ? 6.307 3.528 -9.493 1.00 91.75 218 GLY A N 1
ATOM 1682 C CA . GLY A 1 218 ? 6.886 3.665 -10.828 1.00 91.75 218 GLY A CA 1
ATOM 1683 C C . GLY A 1 218 ? 8.196 2.886 -10.990 1.00 91.75 218 GLY A C 1
ATOM 1684 O O . GLY A 1 218 ? 8.456 2.368 -12.076 1.00 91.75 218 GLY A O 1
ATOM 1685 N N . GLN A 1 219 ? 8.971 2.717 -9.910 1.00 94.56 219 GLN A N 1
ATOM 1686 C CA . GLN A 1 219 ? 10.101 1.780 -9.880 1.00 94.56 219 GLN A CA 1
ATOM 1687 C C . GLN A 1 219 ? 9.614 0.353 -10.121 1.00 94.56 219 GLN A C 1
ATOM 1689 O O . GLN A 1 219 ? 10.167 -0.345 -10.967 1.00 94.56 219 GLN A O 1
ATOM 1694 N N . LEU A 1 220 ? 8.545 -0.047 -9.418 1.00 96.88 220 LEU A N 1
ATOM 1695 C CA . LEU A 1 220 ? 7.884 -1.333 -9.624 1.00 96.88 220 LEU A CA 1
ATOM 1696 C C . LEU A 1 220 ? 7.532 -1.527 -11.101 1.00 96.88 220 LEU A C 1
ATOM 1698 O O . LEU A 1 220 ? 7.920 -2.545 -11.665 1.00 96.88 220 LEU A O 1
ATOM 1702 N N . MET A 1 221 ? 6.882 -0.544 -11.743 1.00 95.44 221 MET A N 1
ATOM 1703 C CA . MET A 1 221 ? 6.546 -0.627 -13.173 1.00 95.44 221 MET A CA 1
ATOM 1704 C C . MET A 1 221 ? 7.794 -0.862 -14.033 1.00 95.44 221 MET A C 1
ATOM 1706 O O . MET A 1 221 ? 7.802 -1.751 -14.879 1.00 95.44 221 MET A O 1
ATOM 1710 N N . GLY A 1 222 ? 8.869 -0.104 -13.805 1.00 93.38 222 GLY A N 1
ATOM 1711 C CA . GLY A 1 222 ? 10.114 -0.265 -14.555 1.00 93.38 222 GLY A CA 1
ATOM 1712 C C . GLY A 1 222 ? 10.785 -1.629 -14.340 1.00 93.38 222 GLY A C 1
ATOM 1713 O O . GLY A 1 222 ? 11.226 -2.265 -15.298 1.00 93.38 222 GLY A O 1
ATOM 1714 N N . ALA A 1 223 ? 10.825 -2.111 -13.097 1.00 96.19 223 ALA A N 1
ATOM 1715 C CA . ALA A 1 223 ? 11.448 -3.382 -12.741 1.00 96.19 223 ALA A CA 1
ATOM 1716 C C . ALA A 1 223 ? 10.697 -4.577 -13.351 1.00 96.19 223 ALA A C 1
ATOM 1718 O O . ALA A 1 223 ? 11.311 -5.438 -13.983 1.00 96.19 223 ALA A O 1
ATOM 1719 N N . VAL A 1 224 ? 9.364 -4.609 -13.245 1.00 97.19 224 VAL A N 1
ATOM 1720 C CA . VAL A 1 224 ? 8.559 -5.746 -13.730 1.00 97.19 224 VAL A CA 1
ATOM 1721 C C . VAL A 1 224 ? 8.468 -5.793 -15.253 1.00 97.19 224 VAL A C 1
ATOM 1723 O O . VAL A 1 224 ? 8.347 -6.869 -15.838 1.00 97.19 224 VAL A O 1
ATOM 1726 N N . VAL A 1 225 ? 8.594 -4.643 -15.917 1.00 94.56 225 VAL A N 1
ATOM 1727 C CA . VAL A 1 225 ? 8.706 -4.558 -17.377 1.00 94.56 225 VAL A CA 1
ATOM 1728 C C . VAL A 1 225 ? 10.046 -5.113 -17.866 1.00 94.56 225 VAL A C 1
ATOM 1730 O O . VAL A 1 225 ? 10.089 -5.778 -18.897 1.00 94.56 225 VAL A O 1
ATOM 1733 N N . ASN A 1 226 ? 11.134 -4.919 -17.116 1.00 93.69 226 ASN A N 1
ATOM 1734 C CA . ASN A 1 226 ? 12.417 -5.566 -17.410 1.00 93.69 226 ASN A CA 1
ATOM 1735 C C . ASN A 1 226 ? 12.409 -7.075 -17.122 1.00 93.69 226 ASN A C 1
ATOM 1737 O O . ASN A 1 226 ? 13.066 -7.834 -17.846 1.00 93.69 226 ASN A O 1
ATOM 1741 N N . GLN A 1 227 ? 11.694 -7.490 -16.074 1.00 95.62 227 GLN A N 1
ATOM 1742 C CA . GLN A 1 227 ? 11.622 -8.870 -15.597 1.00 95.62 227 GLN A CA 1
ATOM 1743 C C . GLN A 1 227 ? 10.737 -9.767 -16.474 1.00 95.62 227 GLN A C 1
ATOM 1745 O O . GLN A 1 227 ? 11.148 -10.881 -16.789 1.00 95.62 227 GLN A O 1
ATOM 1750 N N . ALA A 1 228 ? 9.544 -9.297 -16.851 1.00 96.38 228 ALA A N 1
ATOM 1751 C CA . ALA A 1 228 ? 8.518 -10.090 -17.534 1.00 96.38 228 ALA A CA 1
ATOM 1752 C C . ALA A 1 228 ? 7.751 -9.262 -18.594 1.00 96.38 228 ALA A C 1
ATOM 1754 O O . ALA A 1 228 ? 6.536 -9.080 -18.472 1.00 96.38 228 ALA A O 1
ATOM 1755 N N . PRO A 1 229 ? 8.434 -8.703 -19.616 1.00 93.12 229 PRO A N 1
ATOM 1756 C CA . PRO A 1 229 ? 7.816 -7.827 -20.619 1.00 93.12 229 PRO A CA 1
ATOM 1757 C C . PRO A 1 229 ? 6.647 -8.479 -21.372 1.00 93.12 229 PRO A C 1
ATOM 1759 O O . PRO A 1 229 ? 5.756 -7.773 -21.836 1.00 93.12 229 PRO A O 1
ATOM 1762 N N . GLU A 1 230 ? 6.628 -9.809 -21.473 1.00 95.06 230 GLU A N 1
ATOM 1763 C CA . GLU A 1 230 ? 5.593 -10.595 -22.145 1.00 95.06 230 GLU A CA 1
ATOM 1764 C C . GLU A 1 230 ? 4.211 -10.506 -21.484 1.00 95.06 230 GLU A C 1
ATOM 1766 O O . GLU A 1 230 ? 3.200 -10.732 -22.144 1.00 95.06 230 GLU A O 1
ATOM 1771 N N . LEU A 1 231 ? 4.137 -10.168 -20.193 1.00 96.00 231 LEU A N 1
ATOM 1772 C CA . LEU A 1 231 ? 2.868 -10.114 -19.462 1.00 96.00 231 LEU A CA 1
ATOM 1773 C C . LEU A 1 231 ? 2.047 -8.866 -19.799 1.00 96.00 231 LEU A C 1
ATOM 1775 O O . LEU A 1 231 ? 0.817 -8.879 -19.700 1.00 96.00 231 LEU A O 1
ATOM 1779 N N . TRP A 1 232 ? 2.711 -7.786 -20.202 1.00 94.19 232 TRP A N 1
ATOM 1780 C CA . TRP A 1 232 ? 2.130 -6.450 -20.184 1.00 94.19 232 TRP A CA 1
ATOM 1781 C C . TRP A 1 232 ? 1.637 -6.027 -21.569 1.00 94.19 232 TRP A C 1
ATOM 1783 O O . TRP A 1 232 ? 2.356 -6.117 -22.558 1.00 94.19 232 TRP A O 1
ATOM 1793 N N . GLY A 1 233 ? 0.407 -5.521 -21.638 1.00 90.56 233 GLY A N 1
ATOM 1794 C CA . GLY A 1 233 ? -0.158 -4.908 -22.845 1.00 90.56 233 GLY A CA 1
ATOM 1795 C C . GLY A 1 233 ? -0.002 -3.388 -22.888 1.00 90.56 233 GLY A C 1
ATOM 1796 O O . GLY A 1 233 ? 0.016 -2.797 -23.965 1.00 90.56 233 GLY A O 1
ATOM 1797 N N . ALA A 1 234 ? 0.108 -2.748 -21.722 1.00 90.69 234 ALA A N 1
ATOM 1798 C CA . ALA A 1 234 ? 0.363 -1.318 -21.578 1.00 90.69 234 ALA A CA 1
ATOM 1799 C C . ALA A 1 234 ? 0.892 -1.005 -20.173 1.00 90.69 234 ALA A C 1
ATOM 1801 O O . ALA A 1 234 ? 0.547 -1.687 -19.207 1.00 90.69 234 ALA A O 1
ATOM 1802 N N . VAL A 1 235 ? 1.690 0.053 -20.050 1.00 89.88 235 VAL A N 1
ATOM 1803 C CA . VAL A 1 235 ? 2.281 0.485 -18.776 1.00 89.88 235 VAL A CA 1
ATOM 1804 C C . VAL A 1 235 ? 2.048 1.979 -18.590 1.00 89.88 235 VAL A C 1
ATOM 1806 O O . VAL A 1 235 ? 2.365 2.766 -19.477 1.00 89.88 235 VAL A O 1
ATOM 1809 N N . ALA A 1 236 ? 1.526 2.384 -17.435 1.00 90.94 236 ALA A N 1
ATOM 1810 C CA . ALA A 1 236 ? 1.437 3.779 -17.014 1.00 90.94 236 ALA A CA 1
ATOM 1811 C C . ALA A 1 236 ? 2.354 4.015 -15.802 1.00 90.94 236 ALA A C 1
ATOM 1813 O O . ALA A 1 236 ? 2.043 3.619 -14.679 1.00 90.94 236 ALA A O 1
ATOM 1814 N N . ALA A 1 237 ? 3.503 4.647 -16.036 1.00 89.56 237 ALA A N 1
ATOM 1815 C CA . ALA A 1 237 ? 4.515 4.931 -15.024 1.00 89.56 237 ALA A CA 1
ATOM 1816 C C . ALA A 1 237 ? 4.509 6.428 -14.671 1.00 89.56 237 ALA A C 1
ATOM 1818 O O . ALA A 1 237 ? 4.988 7.276 -15.427 1.00 89.56 237 ALA A O 1
ATOM 1819 N N . HIS A 1 238 ? 3.949 6.769 -13.513 1.00 89.69 238 HIS A N 1
ATOM 1820 C CA . HIS A 1 238 ? 3.751 8.156 -13.095 1.00 89.69 238 HIS A CA 1
ATOM 1821 C C . HIS A 1 238 ? 4.874 8.648 -12.180 1.00 89.69 238 HIS A C 1
ATOM 1823 O O . HIS A 1 238 ? 5.087 8.072 -11.123 1.00 89.69 238 HIS A O 1
ATOM 1829 N N . VAL A 1 239 ? 5.571 9.727 -12.547 1.00 89.94 239 VAL A N 1
ATOM 1830 C CA . VAL A 1 239 ? 6.741 10.269 -11.819 1.00 89.94 239 VAL A CA 1
ATOM 1831 C C . VAL A 1 239 ? 7.664 9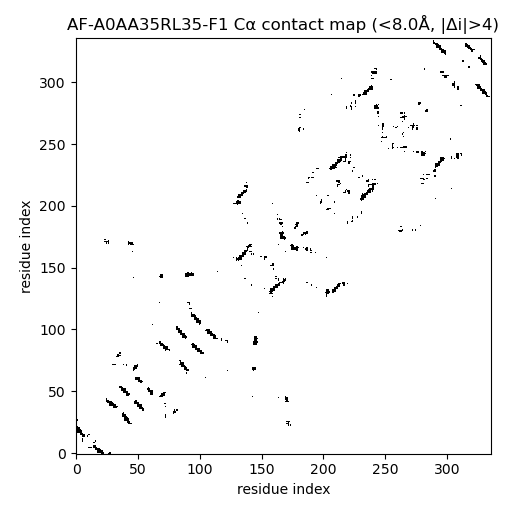.151 -11.298 1.00 89.94 239 VAL A C 1
ATOM 1833 O O . VAL A 1 239 ? 7.836 9.010 -10.090 1.00 89.94 239 VAL A O 1
ATOM 1836 N N . PRO A 1 240 ? 8.153 8.252 -12.174 1.00 92.25 240 PRO A N 1
ATOM 1837 C CA . PRO A 1 240 ? 8.664 6.965 -11.725 1.00 92.25 240 PRO A CA 1
ATOM 1838 C C . PRO A 1 240 ? 10.124 7.050 -11.252 1.00 92.25 240 PRO A C 1
ATOM 1840 O O . PRO A 1 240 ? 10.973 7.595 -11.955 1.00 92.25 240 PRO A O 1
ATOM 1843 N N . PHE A 1 241 ? 10.411 6.470 -10.082 1.00 94.19 241 PHE A N 1
ATOM 1844 C CA . PHE A 1 241 ? 11.766 6.314 -9.536 1.00 94.19 241 PHE A CA 1
ATOM 1845 C C . PHE A 1 241 ? 12.509 5.193 -10.282 1.00 94.19 241 PHE A C 1
ATOM 1847 O O . PHE A 1 241 ? 12.396 4.019 -9.937 1.00 94.19 241 PHE A O 1
ATOM 1854 N N . VAL A 1 242 ? 13.192 5.523 -11.379 1.00 93.06 242 VAL A N 1
ATOM 1855 C CA . VAL A 1 242 ? 13.733 4.530 -12.333 1.00 93.06 242 VAL A CA 1
ATOM 1856 C C . VAL A 1 242 ? 15.251 4.524 -12.420 1.00 93.06 242 VAL A C 1
ATOM 1858 O O . VAL A 1 242 ? 15.810 3.518 -12.852 1.00 93.06 242 VAL A O 1
ATOM 1861 N N . ASP A 1 243 ? 15.920 5.595 -11.993 1.00 94.12 243 ASP A N 1
ATOM 1862 C CA . ASP A 1 243 ? 17.384 5.705 -11.976 1.00 94.12 243 ASP A CA 1
ATOM 1863 C C . ASP A 1 243 ? 17.928 5.376 -10.575 1.00 94.12 243 ASP A C 1
ATOM 1865 O O . ASP A 1 243 ? 18.753 6.095 -10.010 1.00 94.12 243 ASP A O 1
ATOM 1869 N N . ALA A 1 244 ? 17.404 4.296 -9.984 1.00 95.00 244 ALA A N 1
ATOM 1870 C CA . ALA A 1 244 ? 17.490 4.039 -8.550 1.00 95.00 244 ALA A CA 1
ATOM 1871 C C . ALA A 1 244 ? 18.930 3.984 -8.029 1.00 95.00 244 ALA A C 1
ATOM 1873 O O . ALA A 1 244 ? 19.228 4.567 -6.989 1.00 95.00 244 ALA A O 1
ATOM 1874 N N . LEU A 1 245 ? 19.837 3.332 -8.763 1.00 97.38 245 LEU A N 1
ATOM 1875 C CA . LEU A 1 245 ? 21.238 3.237 -8.357 1.00 97.38 245 LEU A CA 1
ATOM 1876 C C . LEU A 1 245 ? 21.927 4.604 -8.348 1.00 97.38 245 LEU A C 1
ATOM 1878 O O . LEU A 1 245 ? 22.572 4.952 -7.363 1.00 97.38 245 LEU A O 1
ATOM 1882 N N . ASN A 1 246 ? 21.793 5.381 -9.426 1.00 96.44 246 ASN A N 1
ATOM 1883 C CA . ASN A 1 246 ? 22.468 6.675 -9.522 1.00 96.44 246 ASN A CA 1
ATOM 1884 C C . ASN A 1 246 ? 21.877 7.691 -8.540 1.00 96.44 246 ASN A C 1
ATOM 1886 O O . ASN A 1 246 ? 22.636 8.438 -7.932 1.00 96.44 246 ASN A O 1
ATOM 1890 N N . THR A 1 247 ? 20.557 7.687 -8.333 1.00 96.06 247 THR A N 1
ATOM 1891 C CA . THR A 1 247 ? 19.905 8.532 -7.322 1.00 96.06 247 THR A CA 1
ATOM 1892 C C . THR A 1 247 ? 20.371 8.166 -5.908 1.00 96.06 247 THR A C 1
ATOM 1894 O O . THR A 1 247 ? 20.702 9.058 -5.132 1.00 96.06 247 THR A O 1
ATOM 1897 N N . MET A 1 248 ? 20.476 6.873 -5.572 1.00 97.69 248 MET A N 1
ATOM 1898 C CA . MET A 1 248 ? 20.935 6.430 -4.244 1.00 97.69 248 MET A CA 1
ATOM 1899 C C . MET A 1 248 ? 22.437 6.643 -3.992 1.00 97.69 248 MET A C 1
ATOM 1901 O O . MET A 1 248 ? 22.865 6.622 -2.837 1.00 97.69 248 MET A O 1
ATOM 1905 N N . LEU A 1 249 ? 23.228 6.864 -5.049 1.00 97.94 249 LEU A N 1
ATOM 1906 C CA . LEU A 1 249 ? 24.649 7.232 -4.985 1.00 97.94 249 LEU A CA 1
ATOM 1907 C C . LEU A 1 249 ? 24.891 8.741 -4.806 1.00 97.94 249 LEU A C 1
ATOM 1909 O O . LEU A 1 249 ? 26.036 9.134 -4.590 1.00 97.94 249 LEU A O 1
ATOM 1913 N N . ASP A 1 250 ? 23.855 9.577 -4.911 1.00 96.75 250 ASP A N 1
ATOM 1914 C CA . ASP A 1 250 ? 23.952 11.034 -4.780 1.00 96.75 250 ASP A CA 1
ATOM 1915 C C . ASP A 1 250 ? 23.348 11.501 -3.447 1.00 96.75 250 ASP A C 1
ATOM 1917 O O . ASP A 1 250 ? 22.141 11.718 -3.319 1.00 96.75 250 ASP A O 1
ATOM 1921 N N . ASP A 1 251 ? 24.206 11.669 -2.440 1.00 96.69 251 ASP A N 1
ATOM 1922 C CA . ASP A 1 251 ? 23.837 12.137 -1.100 1.00 96.69 251 ASP A CA 1
ATOM 1923 C C . ASP A 1 251 ? 23.499 13.638 -1.038 1.00 96.69 251 ASP A C 1
ATOM 1925 O O . ASP A 1 251 ? 23.070 14.134 0.007 1.00 96.69 251 ASP A O 1
ATOM 1929 N N . THR A 1 252 ? 23.643 14.367 -2.150 1.00 95.56 252 THR A N 1
ATOM 1930 C CA . THR A 1 252 ? 23.251 15.779 -2.246 1.00 95.56 252 THR A CA 1
ATOM 1931 C C . THR A 1 252 ? 21.765 15.957 -2.562 1.00 95.56 252 THR A C 1
ATOM 1933 O O . THR A 1 252 ? 21.218 17.048 -2.366 1.00 95.56 252 THR A O 1
ATOM 1936 N N . LEU A 1 253 ? 21.088 14.892 -3.010 1.00 93.12 253 LEU A N 1
ATOM 1937 C CA . LEU A 1 253 ? 19.647 14.889 -3.239 1.00 93.12 253 LEU A CA 1
ATOM 1938 C C . LEU A 1 253 ? 18.884 14.827 -1.905 1.00 93.12 253 LEU A C 1
ATOM 1940 O O . LEU A 1 253 ? 19.235 14.046 -1.022 1.00 93.12 253 LEU A O 1
ATOM 1944 N N . PRO A 1 254 ? 17.801 15.610 -1.740 1.00 89.69 254 PRO A N 1
ATOM 1945 C CA . PRO A 1 254 ? 17.169 15.825 -0.438 1.00 89.69 254 PRO A CA 1
ATOM 1946 C C . PRO A 1 254 ? 16.556 14.564 0.184 1.00 89.69 254 PRO A C 1
ATOM 1948 O O . PRO A 1 254 ? 16.493 14.468 1.408 1.00 89.69 254 PRO A O 1
ATOM 1951 N N . LEU A 1 255 ? 16.089 13.617 -0.637 1.00 93.94 255 LEU A N 1
ATOM 1952 C CA . LEU A 1 255 ? 15.481 12.376 -0.152 1.00 93.94 255 LEU A CA 1
ATOM 1953 C C . LEU A 1 255 ? 16.482 11.228 -0.009 1.00 93.94 255 LEU A C 1
ATOM 1955 O O . LEU A 1 255 ? 16.275 10.380 0.853 1.00 93.94 255 LEU A O 1
ATOM 1959 N N . THR A 1 256 ? 17.578 11.209 -0.774 1.00 96.12 256 THR A N 1
ATOM 1960 C CA . THR A 1 256 ? 18.480 10.047 -0.845 1.00 96.12 256 THR A CA 1
ATOM 1961 C C . THR A 1 256 ? 18.972 9.579 0.531 1.00 96.12 256 THR A C 1
ATOM 1963 O O . THR A 1 256 ? 18.717 8.421 0.871 1.00 96.12 256 THR A O 1
ATOM 1966 N N . PRO A 1 257 ? 19.566 10.434 1.391 1.00 96.75 257 PRO A N 1
ATOM 1967 C CA . PRO A 1 257 ? 20.015 9.984 2.709 1.00 96.75 257 PRO A CA 1
ATOM 1968 C C . PRO A 1 257 ? 18.886 9.492 3.624 1.00 96.75 257 PRO A C 1
ATOM 1970 O O . PRO A 1 257 ? 19.090 8.617 4.464 1.00 96.75 257 PRO A O 1
ATOM 1973 N N . ILE A 1 258 ? 17.686 10.059 3.468 1.00 96.25 258 ILE A N 1
ATOM 1974 C CA . ILE A 1 258 ? 16.496 9.716 4.260 1.00 96.25 258 ILE A CA 1
ATOM 1975 C C . ILE A 1 258 ? 15.917 8.370 3.810 1.00 96.25 258 ILE A C 1
ATOM 1977 O O . ILE A 1 258 ? 15.325 7.658 4.619 1.00 96.25 258 ILE A O 1
ATOM 1981 N N . GLU A 1 259 ? 16.106 8.005 2.542 1.00 96.38 259 GLU A N 1
ATOM 1982 C CA . GLU A 1 259 ? 15.580 6.781 1.947 1.00 96.38 259 GLU A CA 1
ATOM 1983 C C . GLU A 1 259 ? 16.564 5.596 1.963 1.00 96.38 259 GLU A C 1
ATOM 1985 O O . GLU A 1 259 ? 16.160 4.467 1.687 1.00 96.38 259 GLU A O 1
ATOM 1990 N N . TRP A 1 260 ? 17.829 5.769 2.360 1.00 98.12 260 TRP A N 1
ATOM 1991 C CA . TRP A 1 260 ? 18.743 4.629 2.541 1.00 98.12 260 TRP A CA 1
ATOM 1992 C C . TRP A 1 260 ? 18.216 3.526 3.475 1.00 98.12 260 TRP A C 1
ATOM 1994 O O . TRP A 1 260 ? 18.423 2.356 3.155 1.00 98.12 260 TRP A O 1
ATOM 2004 N N . PRO A 1 261 ? 17.492 3.812 4.577 1.00 97.50 261 PRO A N 1
ATOM 2005 C CA . PRO A 1 261 ? 16.844 2.767 5.368 1.00 97.50 261 PRO A CA 1
ATOM 2006 C C . PRO A 1 261 ? 15.799 1.953 4.594 1.00 97.50 261 PRO A C 1
ATOM 2008 O O . PRO A 1 261 ? 15.390 0.903 5.081 1.00 97.50 261 PRO A O 1
ATOM 2011 N N . GLU A 1 262 ? 15.330 2.424 3.437 1.00 96.50 262 GLU A N 1
ATOM 2012 C CA . GLU A 1 262 ? 14.351 1.758 2.573 1.00 96.50 262 GLU A CA 1
ATOM 2013 C C . GLU A 1 262 ? 14.998 0.964 1.429 1.00 96.50 262 GLU A C 1
ATOM 2015 O O . GLU A 1 262 ? 14.573 -0.159 1.128 1.00 96.50 262 GLU A O 1
ATOM 2020 N N . TRP A 1 263 ? 16.034 1.526 0.804 1.00 96.81 263 TRP A N 1
ATOM 2021 C CA . TRP A 1 263 ? 16.653 0.969 -0.407 1.00 96.81 263 TRP A CA 1
ATOM 2022 C C . TRP A 1 263 ? 18.028 0.336 -0.181 1.00 96.81 263 TRP A C 1
ATOM 2024 O O . TRP A 1 263 ? 18.399 -0.581 -0.911 1.00 96.81 263 TRP A O 1
ATOM 2034 N N . GLY A 1 264 ? 18.756 0.797 0.835 1.00 97.88 264 GLY A N 1
ATOM 2035 C CA . GLY A 1 264 ? 20.170 0.521 1.078 1.00 97.88 264 GLY A CA 1
ATOM 2036 C C . GLY A 1 264 ? 21.047 1.735 0.756 1.00 97.88 264 GLY A C 1
ATOM 2037 O O . GLY A 1 264 ? 20.658 2.593 -0.035 1.00 97.88 264 GLY A O 1
ATOM 2038 N N . ASN A 1 265 ? 22.233 1.811 1.371 1.00 98.25 265 ASN A N 1
ATOM 2039 C CA . ASN A 1 265 ? 23.222 2.859 1.100 1.00 98.25 265 ASN A CA 1
ATOM 2040 C C . ASN A 1 265 ? 24.342 2.324 0.180 1.00 98.25 265 ASN A C 1
ATOM 2042 O O . ASN A 1 265 ? 25.291 1.716 0.680 1.00 98.25 265 ASN A O 1
ATOM 2046 N N . PRO A 1 266 ? 24.283 2.555 -1.145 1.00 98.25 266 PRO A N 1
ATOM 2047 C CA . PRO A 1 266 ? 25.276 2.033 -2.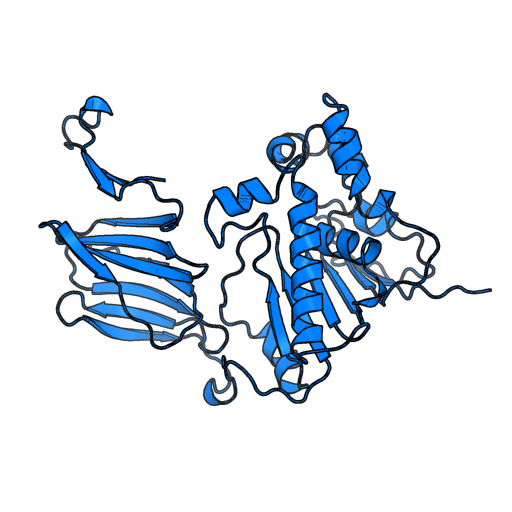085 1.00 98.25 266 PRO A CA 1
ATOM 2048 C C . PRO A 1 266 ? 26.627 2.767 -2.041 1.00 98.25 266 PRO A C 1
ATOM 2050 O O . PRO A 1 266 ? 27.568 2.328 -2.701 1.00 98.25 266 PRO A O 1
ATOM 2053 N N . ILE A 1 267 ? 26.735 3.884 -1.309 1.00 98.25 267 ILE A N 1
ATOM 2054 C CA . ILE A 1 267 ? 27.998 4.619 -1.123 1.00 98.25 267 ILE A CA 1
ATOM 2055 C C . ILE A 1 267 ? 28.895 3.875 -0.129 1.00 98.25 267 ILE A C 1
ATOM 2057 O O . ILE A 1 267 ? 30.104 3.763 -0.334 1.00 98.25 267 ILE A O 1
ATOM 2061 N N . GLU A 1 268 ? 28.298 3.370 0.950 1.00 98.00 268 GLU A N 1
ATOM 2062 C CA . GLU A 1 268 ? 29.019 2.752 2.066 1.00 98.00 268 GLU A CA 1
ATOM 2063 C C . GLU A 1 268 ? 29.021 1.220 2.005 1.00 98.00 268 GLU A C 1
ATOM 2065 O O . GLU A 1 268 ? 29.925 0.589 2.555 1.00 98.00 268 GLU A O 1
ATOM 2070 N N . ASP A 1 269 ? 28.042 0.619 1.323 1.00 98.25 269 ASP A N 1
ATOM 2071 C CA . ASP A 1 269 ? 27.839 -0.825 1.284 1.00 98.25 269 ASP A CA 1
ATOM 2072 C C . ASP A 1 269 ? 27.810 -1.363 -0.157 1.00 98.25 269 ASP A C 1
ATOM 2074 O O . ASP A 1 269 ? 26.947 -1.036 -0.978 1.00 98.25 269 ASP A O 1
ATOM 2078 N N . LYS A 1 270 ? 28.770 -2.245 -0.458 1.00 98.12 270 LYS A N 1
ATOM 2079 C CA . LYS A 1 270 ? 28.874 -2.914 -1.756 1.00 98.12 270 LYS A CA 1
ATOM 2080 C C . LYS A 1 270 ? 27.711 -3.879 -2.011 1.00 98.12 270 LYS A C 1
ATOM 2082 O O . LYS A 1 270 ? 27.288 -4.000 -3.162 1.00 98.12 270 LYS A O 1
ATOM 2087 N N . ASP A 1 271 ? 27.214 -4.565 -0.989 1.00 98.19 271 ASP A N 1
ATOM 2088 C CA . ASP A 1 271 ? 26.107 -5.506 -1.157 1.00 98.19 271 ASP A CA 1
ATOM 2089 C C . ASP A 1 271 ? 24.813 -4.734 -1.445 1.00 98.19 271 ASP A C 1
ATOM 2091 O O . ASP A 1 271 ? 24.051 -5.119 -2.335 1.00 98.19 271 ASP A O 1
ATOM 2095 N N . ALA A 1 272 ? 24.619 -3.574 -0.804 1.00 98.19 272 ALA A N 1
ATOM 2096 C CA . ALA A 1 272 ? 23.552 -2.637 -1.156 1.00 98.19 272 ALA A CA 1
ATOM 2097 C C . ALA A 1 272 ? 23.689 -2.120 -2.600 1.00 98.19 272 ALA A C 1
ATOM 2099 O O . ALA A 1 272 ? 22.702 -2.106 -3.336 1.00 98.19 272 ALA A O 1
ATOM 2100 N N . PHE A 1 273 ? 24.899 -1.754 -3.041 1.00 98.56 273 PHE A N 1
ATOM 2101 C CA . PHE A 1 273 ? 25.159 -1.365 -4.433 1.00 98.56 273 PHE A CA 1
ATOM 2102 C C . PHE A 1 273 ? 24.755 -2.465 -5.422 1.00 98.56 273 PHE A C 1
ATOM 2104 O O . PHE A 1 273 ? 24.017 -2.203 -6.374 1.00 98.56 273 PHE A O 1
ATOM 2111 N N . ASP A 1 274 ? 25.227 -3.696 -5.209 1.00 98.38 274 ASP A N 1
ATOM 2112 C CA . ASP A 1 274 ? 24.939 -4.819 -6.104 1.00 98.38 274 ASP A CA 1
ATOM 2113 C C . ASP A 1 274 ? 23.441 -5.167 -6.085 1.00 98.38 274 ASP A C 1
ATOM 2115 O O . ASP A 1 274 ? 22.858 -5.433 -7.141 1.00 98.38 274 ASP A O 1
ATOM 2119 N N . CYS A 1 275 ? 22.802 -5.098 -4.912 1.00 98.00 275 CYS A N 1
ATOM 2120 C CA . CYS A 1 275 ? 21.366 -5.300 -4.753 1.00 98.00 275 CYS A CA 1
ATOM 2121 C C . CYS A 1 275 ? 20.563 -4.257 -5.539 1.00 98.00 275 CYS A C 1
ATOM 2123 O O . CYS A 1 275 ? 19.793 -4.638 -6.421 1.00 98.00 275 CYS A O 1
ATOM 2125 N N . ILE A 1 276 ? 20.781 -2.957 -5.302 1.00 98.38 276 ILE A N 1
ATOM 2126 C CA . ILE A 1 276 ? 20.068 -1.872 -5.999 1.00 98.38 276 ILE A CA 1
ATOM 2127 C C . ILE A 1 276 ? 20.294 -1.970 -7.508 1.00 98.38 276 ILE A C 1
ATOM 2129 O O . ILE A 1 276 ? 19.345 -1.912 -8.290 1.00 98.38 276 ILE A O 1
ATOM 2133 N N . ARG A 1 277 ? 21.539 -2.204 -7.938 1.00 98.00 277 ARG A N 1
ATOM 2134 C CA . ARG A 1 277 ? 21.868 -2.374 -9.355 1.00 98.00 277 ARG A CA 1
ATOM 2135 C C . ARG A 1 277 ? 21.093 -3.520 -10.000 1.00 98.00 277 ARG A C 1
ATOM 2137 O O . ARG A 1 277 ? 20.728 -3.394 -11.166 1.00 98.00 277 ARG A O 1
ATOM 2144 N N . SER A 1 278 ? 20.864 -4.622 -9.282 1.00 97.38 278 SER A N 1
ATOM 2145 C CA . SER A 1 278 ? 20.200 -5.816 -9.823 1.00 97.38 278 SER A CA 1
ATOM 2146 C C . SER A 1 278 ? 18.750 -5.578 -10.251 1.00 97.38 278 SER A C 1
ATOM 2148 O O . SER A 1 278 ? 18.264 -6.293 -11.123 1.00 97.38 278 SER A O 1
ATOM 2150 N N . TYR A 1 279 ? 18.079 -4.570 -9.683 1.00 96.31 279 TYR A N 1
ATOM 2151 C CA . TYR A 1 279 ? 16.681 -4.264 -9.991 1.00 96.31 279 TYR A CA 1
ATOM 2152 C C . TYR A 1 279 ? 16.435 -2.837 -10.493 1.00 96.31 279 TYR A C 1
ATOM 2154 O O . TYR A 1 279 ? 15.332 -2.559 -10.962 1.00 96.31 279 TYR A O 1
ATOM 2162 N N . SER A 1 280 ? 17.422 -1.938 -10.402 1.00 96.50 280 SER A N 1
ATOM 2163 C CA . SER A 1 280 ? 17.317 -0.553 -10.876 1.00 96.50 280 SER A CA 1
ATOM 2164 C C . SER A 1 280 ? 16.807 -0.526 -12.324 1.00 96.50 280 SER A C 1
ATOM 2166 O O . SER A 1 280 ? 17.493 -1.042 -13.216 1.00 96.50 280 SER A O 1
ATOM 2168 N N . PRO A 1 281 ? 15.606 0.031 -12.590 1.00 94.31 281 PRO A N 1
ATOM 2169 C CA . PRO A 1 281 ? 14.981 -0.093 -13.901 1.00 94.31 281 PRO A CA 1
ATOM 2170 C C . PRO A 1 281 ? 15.846 0.420 -15.052 1.00 94.31 281 PRO A C 1
ATOM 2172 O O . PRO A 1 281 ? 15.916 -0.226 -16.096 1.00 94.31 281 PRO A O 1
ATOM 2175 N N . TYR A 1 282 ? 16.530 1.548 -14.854 1.00 92.56 282 TYR A N 1
ATOM 2176 C CA . TYR A 1 282 ? 17.422 2.139 -15.847 1.00 92.56 282 TYR A CA 1
ATOM 2177 C C . TYR A 1 282 ? 18.649 1.259 -16.137 1.00 92.56 282 TYR A C 1
ATOM 2179 O O . TYR A 1 282 ? 18.993 1.042 -17.299 1.00 92.56 282 TYR A O 1
ATOM 2187 N N . ASP A 1 283 ? 19.283 0.705 -15.101 1.00 93.62 283 ASP A N 1
ATOM 2188 C CA . ASP A 1 283 ? 20.504 -0.102 -15.239 1.00 93.62 283 ASP A CA 1
ATOM 2189 C C . ASP A 1 283 ? 20.246 -1.507 -15.811 1.00 93.62 283 ASP A C 1
ATOM 2191 O O . ASP A 1 283 ? 21.173 -2.148 -16.310 1.00 93.62 283 ASP A O 1
ATOM 2195 N N . GLN A 1 284 ? 18.998 -1.984 -15.746 1.00 93.44 284 GLN A N 1
ATOM 2196 C CA . GLN A 1 284 ? 18.570 -3.306 -16.222 1.00 93.44 284 GLN A CA 1
ATOM 2197 C C . GLN A 1 284 ? 17.941 -3.292 -17.630 1.00 93.44 284 GLN A C 1
ATOM 2199 O O . GLN A 1 284 ? 17.453 -4.325 -18.104 1.00 93.44 284 GLN A O 1
ATOM 2204 N N . LEU A 1 285 ? 17.954 -2.148 -18.326 1.00 87.75 285 LEU A N 1
ATOM 2205 C CA . LEU A 1 285 ? 17.491 -2.064 -19.713 1.00 87.75 285 LEU A CA 1
ATOM 2206 C C . LEU A 1 285 ? 18.348 -2.936 -20.638 1.00 87.75 285 LEU A C 1
ATOM 2208 O O . LEU A 1 285 ? 19.579 -2.916 -20.594 1.00 87.75 285 LEU A O 1
ATOM 2212 N N . MET A 1 286 ? 17.687 -3.667 -21.536 1.00 83.81 286 MET A N 1
ATOM 2213 C CA . MET A 1 286 ? 18.347 -4.476 -22.563 1.00 83.81 286 MET A CA 1
ATOM 2214 C C . MET A 1 286 ? 17.743 -4.199 -23.945 1.00 83.81 286 MET A C 1
ATOM 2216 O O . MET A 1 286 ? 16.586 -3.793 -24.025 1.00 83.81 286 MET A O 1
ATOM 2220 N N . PRO A 1 287 ? 18.468 -4.464 -25.048 1.00 83.75 287 PRO A N 1
ATOM 2221 C CA . PRO A 1 287 ? 17.888 -4.443 -26.390 1.00 83.75 287 PRO A CA 1
ATOM 2222 C C . PRO A 1 287 ? 16.850 -5.568 -26.554 1.00 83.75 287 PRO A C 1
ATOM 2224 O O . PRO A 1 287 ? 17.212 -6.727 -26.756 1.00 83.75 287 PRO A O 1
ATOM 2227 N N . ARG A 1 288 ? 15.563 -5.233 -26.430 1.00 80.12 288 ARG A N 1
ATOM 2228 C CA . ARG A 1 288 ? 14.415 -6.143 -26.581 1.00 80.12 288 ARG A CA 1
ATOM 2229 C C . ARG A 1 288 ? 13.143 -5.352 -26.901 1.00 80.12 288 ARG A C 1
ATOM 2231 O O . ARG A 1 288 ? 13.128 -4.131 -26.754 1.00 80.12 288 ARG A O 1
ATOM 2238 N N . ASP A 1 289 ? 12.086 -6.060 -27.284 1.00 82.75 289 ASP A N 1
ATOM 2239 C CA . ASP A 1 289 ? 10.751 -5.476 -27.383 1.00 82.75 289 ASP A CA 1
ATOM 2240 C C . ASP A 1 289 ? 10.153 -5.278 -25.986 1.00 82.75 289 ASP A C 1
ATOM 2242 O O . ASP A 1 289 ? 10.337 -6.097 -25.081 1.00 82.75 289 ASP A O 1
ATOM 2246 N N . TYR A 1 290 ? 9.424 -4.181 -25.828 1.00 85.50 290 TYR A N 1
ATOM 2247 C CA . TYR A 1 290 ? 8.754 -3.801 -24.592 1.00 85.50 290 TYR A CA 1
ATOM 2248 C C . TYR A 1 290 ? 7.320 -3.341 -24.897 1.00 85.50 290 TYR A C 1
ATOM 2250 O O . TYR A 1 290 ? 7.052 -2.882 -26.013 1.00 85.50 290 TYR A O 1
ATOM 2258 N N . PRO A 1 291 ? 6.393 -3.429 -23.925 1.00 86.56 291 PRO A N 1
ATOM 2259 C CA . PRO A 1 291 ? 5.034 -2.921 -24.094 1.00 86.56 291 PRO A CA 1
ATOM 2260 C C . PRO A 1 291 ? 5.022 -1.406 -24.361 1.00 86.56 291 PRO A C 1
ATOM 2262 O O . PRO A 1 291 ? 5.980 -0.712 -24.020 1.00 86.56 291 PRO A O 1
ATOM 2265 N N . PRO A 1 292 ? 3.927 -0.850 -24.908 1.00 88.00 292 PRO A N 1
ATOM 2266 C CA . PRO A 1 292 ? 3.700 0.593 -24.901 1.00 88.00 292 PRO A CA 1
ATOM 2267 C C . PRO A 1 292 ? 3.748 1.154 -23.471 1.00 88.00 292 PRO A C 1
ATOM 2269 O O . PRO A 1 292 ? 3.035 0.663 -22.589 1.00 88.00 292 PRO A O 1
ATOM 2272 N N . ILE A 1 293 ? 4.555 2.197 -23.249 1.00 85.88 293 ILE A N 1
ATOM 2273 C CA . ILE A 1 293 ? 4.726 2.829 -21.933 1.00 85.88 293 ILE A CA 1
ATOM 2274 C C . ILE A 1 293 ? 4.349 4.307 -22.022 1.00 85.88 293 ILE A C 1
ATOM 2276 O O . ILE A 1 293 ? 4.920 5.079 -22.794 1.00 85.88 293 ILE A O 1
ATOM 2280 N N . LEU A 1 294 ? 3.390 4.714 -21.197 1.00 86.75 294 LEU A N 1
ATOM 2281 C CA . LEU A 1 294 ? 3.139 6.108 -20.873 1.00 86.75 294 LEU A CA 1
ATOM 2282 C C . LEU A 1 294 ? 3.931 6.457 -19.616 1.00 86.75 294 LEU A C 1
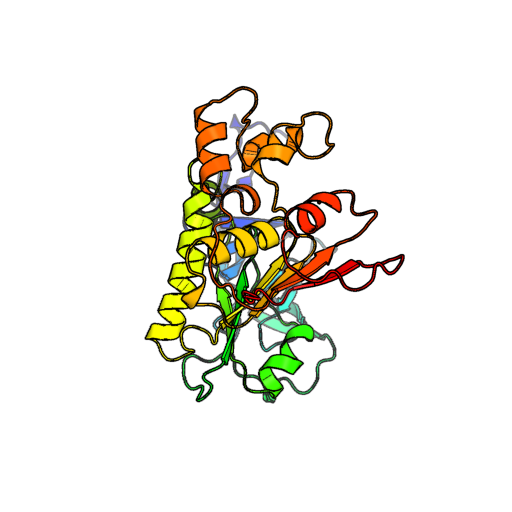ATOM 2284 O O . LEU A 1 294 ? 3.662 5.923 -18.542 1.00 86.75 294 LEU A O 1
ATOM 2288 N N . VAL A 1 295 ? 4.864 7.391 -19.740 1.00 85.19 295 VAL A N 1
ATOM 2289 C CA . VAL A 1 295 ? 5.583 7.972 -18.608 1.00 85.19 295 VAL A CA 1
ATOM 2290 C C . VAL A 1 295 ? 5.100 9.401 -18.395 1.00 85.19 295 VAL A C 1
ATOM 2292 O O . VAL A 1 295 ? 5.023 10.179 -19.345 1.00 85.19 295 VAL A O 1
ATOM 2295 N N . THR A 1 296 ? 4.782 9.767 -17.155 1.00 85.50 296 THR A N 1
ATOM 2296 C CA . THR A 1 296 ? 4.510 11.168 -16.793 1.00 85.50 296 THR A CA 1
ATOM 2297 C C . THR A 1 296 ? 5.575 11.680 -15.834 1.00 85.50 296 THR A C 1
ATOM 2299 O O . THR A 1 296 ? 6.011 10.935 -14.963 1.00 85.50 296 THR A O 1
ATOM 2302 N N . ALA A 1 297 ? 5.980 12.943 -15.947 1.00 81.88 297 ALA A N 1
ATOM 2303 C CA . ALA A 1 297 ? 6.946 13.561 -15.036 1.00 81.88 297 ALA A CA 1
ATOM 2304 C C . ALA A 1 297 ? 6.579 15.019 -14.724 1.00 81.88 297 ALA A C 1
ATOM 2306 O O . ALA A 1 297 ? 5.896 15.673 -15.512 1.00 81.88 297 ALA A O 1
ATOM 2307 N N . GLY A 1 298 ? 7.046 15.531 -13.584 1.00 81.12 298 GLY A N 1
ATOM 2308 C CA . GLY A 1 298 ? 6.911 16.938 -13.209 1.00 81.12 298 GLY A CA 1
ATOM 2309 C C . GLY A 1 298 ? 8.272 17.627 -13.209 1.00 81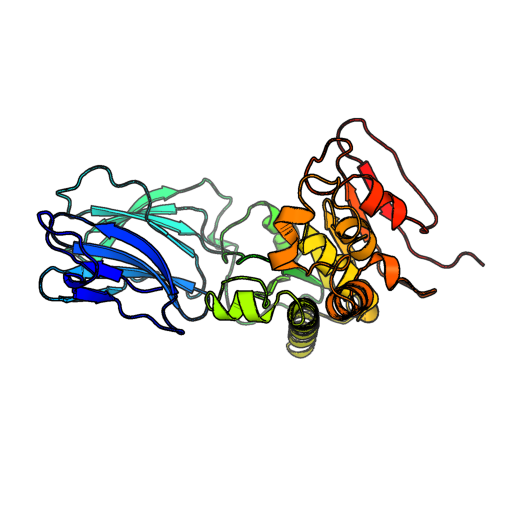.12 298 GLY A C 1
ATOM 2310 O O . GLY A 1 298 ? 9.189 17.154 -12.546 1.00 81.12 298 GLY A O 1
ATOM 2311 N N . LEU A 1 299 ? 8.407 18.756 -13.917 1.00 81.31 299 LEU A N 1
ATOM 2312 C CA . LEU A 1 299 ? 9.667 19.518 -13.972 1.00 81.31 299 LEU A CA 1
ATOM 2313 C C . LEU A 1 299 ? 10.130 19.975 -12.578 1.00 81.31 299 LEU A C 1
ATOM 2315 O O . LEU A 1 299 ? 11.324 19.998 -12.293 1.00 81.31 299 LEU A O 1
ATOM 2319 N N . ASN A 1 300 ? 9.163 20.305 -11.720 1.00 83.06 300 ASN A N 1
ATOM 2320 C CA . ASN A 1 300 ? 9.374 20.806 -10.364 1.00 83.06 300 ASN A CA 1
ATOM 2321 C C . ASN A 1 300 ? 9.024 19.765 -9.284 1.00 83.06 300 ASN A C 1
ATOM 2323 O O . ASN A 1 300 ? 8.770 20.161 -8.148 1.00 83.06 300 ASN A O 1
ATOM 2327 N N . ASP A 1 301 ? 8.938 18.468 -9.612 1.00 81.00 301 ASP A N 1
ATOM 2328 C CA . ASP A 1 301 ? 8.680 17.441 -8.591 1.00 81.00 301 ASP A CA 1
ATOM 2329 C C . ASP A 1 301 ? 9.890 17.360 -7.637 1.00 81.00 301 ASP A C 1
ATOM 2331 O O . ASP A 1 301 ? 11.001 17.055 -8.082 1.00 81.00 301 ASP A O 1
ATOM 2335 N N . PRO A 1 302 ? 9.717 17.664 -6.334 1.00 81.25 302 PRO A N 1
ATOM 2336 C CA . PRO A 1 302 ? 10.824 17.695 -5.384 1.00 81.25 302 PRO A CA 1
ATOM 2337 C C . PRO A 1 302 ? 11.185 16.305 -4.844 1.00 81.25 302 PRO A C 1
ATOM 2339 O O . PRO A 1 302 ? 12.097 16.201 -4.027 1.00 81.25 302 PRO A O 1
ATOM 2342 N N . ARG A 1 303 ? 10.440 15.259 -5.229 1.00 84.19 303 ARG A N 1
ATOM 2343 C CA . ARG A 1 303 ? 10.602 13.893 -4.719 1.00 84.19 303 ARG A CA 1
ATOM 2344 C C . ARG A 1 303 ? 11.275 12.993 -5.740 1.00 84.19 303 ARG A C 1
ATOM 2346 O O . ARG A 1 303 ? 12.307 12.414 -5.439 1.00 84.19 303 ARG A O 1
ATOM 2353 N N . VAL A 1 304 ? 10.706 12.907 -6.943 1.00 85.50 304 VAL A N 1
ATOM 2354 C CA . VAL A 1 304 ? 11.300 12.152 -8.054 1.00 85.50 304 VAL A CA 1
ATOM 2355 C C . VAL A 1 304 ? 11.731 13.132 -9.119 1.00 85.50 304 VAL A C 1
ATOM 2357 O O . VAL A 1 304 ? 10.920 13.801 -9.757 1.00 85.50 304 VAL A O 1
ATOM 2360 N N . THR A 1 305 ? 13.038 13.225 -9.295 1.00 84.31 305 THR A N 1
ATOM 2361 C CA . THR A 1 305 ? 13.632 14.244 -10.148 1.00 84.31 305 THR A CA 1
ATOM 2362 C C . THR A 1 305 ? 13.293 13.995 -11.620 1.00 84.31 305 THR A C 1
ATOM 2364 O O . THR A 1 305 ? 13.347 12.866 -12.107 1.00 84.31 305 THR A O 1
ATOM 2367 N N . TYR A 1 306 ? 12.935 15.051 -12.362 1.00 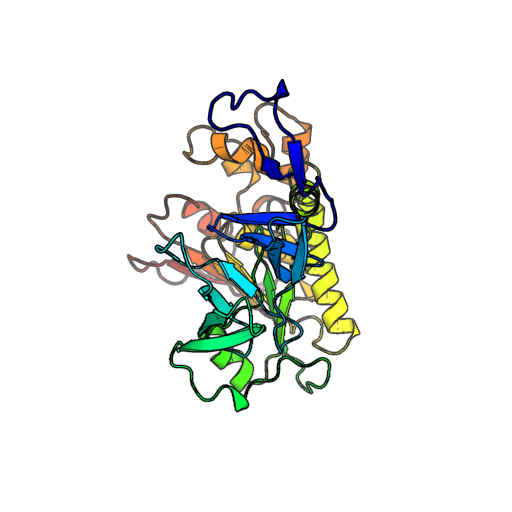82.50 306 TYR A N 1
ATOM 2368 C CA . TYR A 1 306 ? 12.416 14.922 -13.736 1.00 82.50 306 TYR A CA 1
ATOM 2369 C C . TYR A 1 306 ? 13.379 14.209 -14.700 1.00 82.50 306 TYR A C 1
ATOM 2371 O O . TYR A 1 306 ? 12.955 13.669 -15.725 1.00 82.50 306 TYR A O 1
ATOM 2379 N N . TRP A 1 307 ? 14.683 14.231 -14.406 1.00 84.00 307 TRP A N 1
ATOM 2380 C CA . TRP A 1 307 ? 15.680 13.602 -15.259 1.00 84.00 307 TRP A CA 1
ATOM 2381 C C . TRP A 1 307 ? 15.675 12.081 -15.157 1.00 84.00 307 TRP A C 1
ATOM 2383 O O . TRP A 1 307 ? 16.150 11.449 -16.091 1.00 84.00 307 TRP A O 1
ATOM 2393 N N . GLU A 1 308 ? 15.139 11.472 -14.097 1.00 84.81 308 GLU A N 1
ATOM 2394 C CA . GLU A 1 308 ? 15.036 10.009 -14.018 1.00 84.81 308 GLU A CA 1
ATOM 2395 C C . GLU A 1 308 ? 14.184 9.434 -15.159 1.00 84.81 308 GLU A C 1
ATOM 2397 O O . GLU A 1 308 ? 14.721 8.687 -15.989 1.00 84.81 308 GLU A O 1
ATOM 2402 N N . PRO A 1 309 ? 12.900 9.826 -15.311 1.00 83.00 309 PRO A N 1
ATOM 2403 C CA . PRO A 1 309 ? 12.109 9.378 -16.448 1.00 83.00 309 PRO A CA 1
ATOM 2404 C C . PRO A 1 309 ? 12.706 9.839 -17.784 1.00 83.00 309 PRO A C 1
ATOM 2406 O O . PRO A 1 309 ? 12.665 9.075 -18.747 1.00 83.00 309 PRO A O 1
ATOM 2409 N N . ALA A 1 310 ? 13.332 11.021 -17.856 1.00 79.88 310 ALA A N 1
ATOM 2410 C CA . ALA A 1 310 ? 13.954 11.500 -19.094 1.00 79.88 310 ALA A CA 1
ATOM 2411 C C . ALA A 1 310 ? 15.178 10.665 -19.530 1.00 79.88 310 ALA A C 1
ATOM 2413 O O . ALA A 1 310 ? 15.349 10.415 -20.722 1.00 79.88 310 ALA A O 1
ATOM 2414 N N . LYS A 1 311 ? 16.018 10.202 -18.590 1.00 75.06 311 LYS A N 1
ATOM 2415 C CA . LYS A 1 311 ? 17.193 9.348 -18.854 1.00 75.06 311 LYS A CA 1
ATOM 2416 C C . LYS A 1 311 ? 16.797 7.954 -19.315 1.00 75.06 311 LYS A C 1
ATOM 2418 O O . LYS A 1 311 ? 17.440 7.411 -20.213 1.00 75.06 311 LYS A O 1
ATOM 2423 N N . SER A 1 312 ? 15.735 7.394 -18.730 1.00 59.09 312 SER A N 1
ATOM 2424 C CA . SER A 1 312 ? 15.186 6.108 -19.177 1.00 59.09 312 SER A CA 1
ATOM 2425 C C . SER A 1 312 ? 14.799 6.143 -20.663 1.00 59.09 312 SER A C 1
ATOM 2427 O O . SER A 1 312 ? 14.905 5.132 -21.345 1.00 59.09 312 SER A O 1
ATOM 2429 N N . GLY A 1 313 ? 14.507 7.343 -21.180 1.00 53.84 313 GLY A N 1
ATOM 2430 C CA . GLY A 1 313 ? 14.206 7.740 -22.554 1.00 53.84 313 GLY A CA 1
ATOM 2431 C C . GLY A 1 313 ? 15.216 7.452 -23.673 1.00 53.84 313 GLY A C 1
ATOM 2432 O O . GLY A 1 313 ? 15.172 8.167 -24.671 1.00 53.84 313 GLY A O 1
ATOM 2433 N N . ARG A 1 314 ? 16.053 6.400 -23.634 1.00 49.25 314 ARG A N 1
ATOM 2434 C CA . ARG A 1 314 ? 16.693 5.857 -24.868 1.00 49.25 314 ARG A CA 1
ATOM 2435 C C . ARG A 1 314 ? 15.670 5.162 -25.792 1.00 49.25 314 ARG A C 1
ATOM 2437 O O . ARG A 1 314 ? 15.957 4.149 -26.424 1.00 49.25 314 ARG A O 1
ATOM 2444 N N . TYR A 1 315 ? 14.468 5.715 -25.845 1.00 46.75 315 TYR A N 1
ATOM 2445 C CA . TYR A 1 315 ? 13.302 5.255 -26.563 1.00 46.75 315 TYR A CA 1
ATOM 2446 C C . TYR A 1 315 ? 13.105 6.218 -27.730 1.00 46.75 315 TYR A C 1
ATOM 2448 O O . TYR A 1 315 ? 12.986 7.427 -27.526 1.00 46.75 315 TYR A O 1
ATOM 2456 N N . ASP A 1 316 ? 13.110 5.719 -28.962 1.00 38.00 316 ASP A N 1
ATOM 2457 C CA . ASP A 1 316 ? 12.841 6.566 -30.117 1.00 38.00 316 ASP A CA 1
ATOM 2458 C C . ASP A 1 316 ? 11.439 7.191 -29.982 1.00 38.00 316 ASP A C 1
ATOM 2460 O O . ASP A 1 316 ? 10.430 6.484 -30.010 1.00 38.00 316 ASP A O 1
ATOM 2464 N N . ARG A 1 317 ? 11.417 8.534 -29.885 1.00 37.06 317 ARG A N 1
ATOM 2465 C CA . ARG A 1 317 ? 10.286 9.497 -29.819 1.00 37.06 317 ARG A CA 1
ATOM 2466 C C . ARG A 1 317 ? 9.989 10.091 -28.428 1.00 37.06 317 ARG A C 1
ATOM 2468 O O . ARG A 1 317 ? 9.303 9.504 -27.600 1.00 37.06 317 ARG A O 1
ATOM 2475 N N . LEU A 1 318 ? 10.419 11.346 -28.254 1.00 35.47 318 LEU A N 1
ATOM 2476 C CA . LEU A 1 318 ? 9.927 12.315 -27.264 1.00 35.47 318 LEU A CA 1
ATOM 2477 C C . LEU A 1 318 ? 8.744 13.101 -27.860 1.00 35.47 318 LEU A C 1
ATOM 2479 O O . LEU A 1 318 ? 8.878 13.647 -28.956 1.00 35.47 318 LEU A O 1
ATOM 2483 N N . TYR A 1 319 ? 7.627 13.216 -27.135 1.00 38.69 319 TYR A N 1
ATOM 2484 C CA . TYR A 1 319 ? 6.522 14.121 -27.478 1.00 38.69 319 TYR A CA 1
ATOM 2485 C C . TYR A 1 319 ? 6.237 15.093 -26.327 1.00 38.69 319 TYR A C 1
ATOM 2487 O O . TYR A 1 319 ? 5.757 14.682 -25.292 1.00 38.69 319 TYR A O 1
ATOM 2495 N N . GLU A 1 320 ? 6.522 16.372 -26.574 1.00 35.81 320 GLU A N 1
ATOM 2496 C CA . GLU A 1 320 ? 6.024 17.590 -25.909 1.00 35.81 320 GLU A CA 1
ATOM 2497 C C . GLU A 1 320 ? 6.184 17.767 -24.378 1.00 35.81 320 GLU A C 1
ATOM 2499 O O . GLU A 1 320 ? 5.492 17.191 -23.542 1.00 35.81 320 GLU A O 1
ATOM 2504 N N . VAL A 1 321 ? 7.076 18.705 -24.035 1.00 37.78 321 VAL A N 1
ATOM 2505 C CA . VAL A 1 321 ? 7.205 19.345 -22.723 1.00 37.78 321 VAL A CA 1
ATOM 2506 C C . VAL A 1 321 ? 6.149 20.452 -22.640 1.00 37.78 321 VAL A C 1
ATOM 2508 O O . VAL A 1 321 ? 6.315 21.498 -23.265 1.00 37.78 321 VAL A O 1
ATOM 2511 N N . ALA A 1 322 ? 5.068 20.236 -21.889 1.00 33.31 322 ALA A N 1
ATOM 2512 C CA . ALA A 1 322 ? 4.204 21.322 -21.431 1.00 33.31 322 ALA A CA 1
ATOM 2513 C C . ALA A 1 322 ? 4.683 21.779 -20.046 1.00 33.31 322 ALA A C 1
ATOM 2515 O O . ALA A 1 322 ? 5.069 20.950 -19.223 1.00 33.31 322 ALA A O 1
ATOM 2516 N N . GLU A 1 323 ? 4.655 23.088 -19.785 1.00 36.16 323 GLU A N 1
ATOM 2517 C CA . GLU A 1 323 ? 5.257 23.745 -18.609 1.00 36.16 323 GLU A CA 1
ATOM 2518 C C . GLU A 1 323 ? 4.729 23.272 -17.231 1.00 36.16 323 GLU A C 1
ATOM 2520 O O . GLU A 1 323 ? 5.282 23.670 -16.209 1.00 36.16 323 GLU A O 1
ATOM 2525 N N . GLU A 1 324 ? 3.735 22.373 -17.174 1.00 42.16 324 GLU A N 1
ATOM 2526 C CA . GLU A 1 324 ? 3.208 21.803 -15.920 1.00 42.16 324 GLU A CA 1
ATOM 2527 C C . GLU A 1 324 ? 3.217 20.261 -15.839 1.00 42.16 324 GLU A C 1
ATOM 2529 O O . GLU A 1 324 ? 3.263 19.728 -14.733 1.00 42.16 324 GLU A O 1
ATOM 2534 N N . TYR A 1 325 ? 3.266 19.523 -16.958 1.00 35.97 325 TYR A N 1
ATOM 2535 C CA . TYR A 1 325 ? 3.343 18.052 -16.973 1.00 35.97 325 TYR A CA 1
ATOM 2536 C C . TYR A 1 325 ? 4.067 17.574 -18.240 1.00 35.97 325 TYR A C 1
ATOM 2538 O O . TYR A 1 325 ? 3.654 17.893 -19.354 1.00 35.97 325 TYR A O 1
ATOM 2546 N N . ALA A 1 326 ? 5.134 16.788 -18.087 1.00 39.62 326 ALA A N 1
ATOM 2547 C CA . ALA A 1 326 ? 5.772 16.108 -19.210 1.00 39.62 326 ALA A CA 1
ATOM 2548 C C . ALA A 1 326 ? 5.036 14.790 -19.474 1.00 39.62 326 ALA A C 1
ATOM 2550 O O . ALA A 1 326 ? 4.975 13.928 -18.593 1.00 39.62 326 ALA A O 1
ATOM 2551 N N . PHE A 1 327 ? 4.489 14.628 -20.678 1.00 37.56 327 PHE A N 1
ATOM 2552 C CA . PHE A 1 327 ? 4.015 13.339 -21.174 1.00 37.56 327 PHE A CA 1
ATOM 2553 C C . PHE A 1 327 ? 5.132 12.735 -22.019 1.00 37.56 327 PHE A C 1
ATOM 2555 O O . PHE A 1 327 ? 5.654 13.378 -22.912 1.00 37.56 327 PHE A O 1
ATOM 2562 N N . MET A 1 328 ? 5.524 11.498 -21.756 1.00 43.09 328 MET A N 1
ATOM 2563 C CA . MET A 1 328 ? 6.429 10.758 -22.624 1.00 43.09 328 MET A CA 1
ATOM 2564 C C . MET A 1 328 ? 5.711 9.468 -23.006 1.00 43.09 328 MET A C 1
ATOM 2566 O O . MET A 1 328 ? 5.631 8.526 -22.224 1.00 43.09 328 MET A O 1
ATOM 2570 N N . LEU A 1 329 ? 5.113 9.460 -24.198 1.00 37.19 329 LEU A N 1
ATOM 2571 C CA . LEU A 1 329 ? 4.491 8.272 -24.773 1.00 37.19 329 LEU A CA 1
ATOM 2572 C C . LEU A 1 329 ? 5.539 7.555 -25.626 1.00 37.19 329 LEU A C 1
ATOM 2574 O O . LEU A 1 329 ? 5.872 8.033 -26.712 1.00 37.19 329 LEU A O 1
ATOM 2578 N N . THR A 1 330 ? 6.071 6.436 -25.139 1.00 41.59 330 THR A N 1
ATOM 2579 C CA . THR A 1 330 ? 7.078 5.660 -25.869 1.00 41.59 330 THR A CA 1
ATOM 2580 C C . THR A 1 330 ? 6.448 4.412 -26.478 1.00 41.59 330 THR A C 1
ATOM 2582 O O . THR A 1 330 ? 5.773 3.620 -25.821 1.00 41.59 330 THR A O 1
ATOM 2585 N N . SER A 1 331 ? 6.654 4.248 -27.785 1.00 33.47 331 SER A N 1
ATOM 2586 C CA . SER A 1 331 ? 6.397 3.002 -28.505 1.00 33.47 331 SER A CA 1
ATOM 2587 C C . SER A 1 331 ? 7.753 2.362 -28.762 1.00 33.47 331 SER A C 1
ATOM 2589 O O . SER A 1 331 ? 8.468 2.806 -29.658 1.00 33.47 331 SER A O 1
ATOM 2591 N N . MET A 1 332 ? 8.120 1.340 -27.991 1.00 39.38 332 MET A N 1
ATOM 2592 C CA . MET A 1 332 ? 9.365 0.604 -28.208 1.00 39.38 332 MET A CA 1
ATOM 2593 C C . MET A 1 332 ? 9.198 -0.390 -29.357 1.00 39.38 332 MET A C 1
ATOM 2595 O O . MET A 1 332 ? 8.846 -1.544 -29.152 1.00 39.38 332 MET A O 1
ATOM 2599 N N . GLY A 1 333 ? 9.407 0.085 -30.584 1.00 31.41 333 GLY A N 1
ATOM 2600 C CA . GLY A 1 333 ? 9.507 -0.765 -31.766 1.00 31.41 333 GLY A CA 1
ATOM 2601 C C . GLY A 1 333 ? 10.858 -0.562 -32.434 1.00 31.41 333 GLY A C 1
ATOM 2602 O O . GLY A 1 333 ? 11.228 0.574 -32.724 1.00 31.41 333 GLY A O 1
ATOM 2603 N N . LEU A 1 334 ? 11.577 -1.654 -32.692 1.00 28.81 334 LEU A N 1
ATOM 2604 C CA . LEU A 1 334 ? 12.794 -1.652 -33.502 1.00 28.81 334 LEU A CA 1
ATOM 2605 C C . LEU A 1 334 ? 12.501 -1.039 -34.884 1.00 28.81 334 LEU A C 1
ATOM 2607 O O . LEU A 1 334 ? 11.815 -1.650 -35.707 1.00 28.81 334 LEU A O 1
ATOM 2611 N N . SER A 1 335 ? 13.031 0.153 -35.170 1.00 31.28 335 SER A N 1
ATOM 2612 C CA . SER A 1 335 ? 13.225 0.585 -36.556 1.00 31.28 335 SER A CA 1
ATOM 2613 C C . SER A 1 335 ? 14.516 -0.040 -37.083 1.00 31.28 335 SER A C 1
ATOM 2615 O O . SER A 1 335 ? 15.569 0.138 -36.469 1.00 31.28 335 SER A O 1
ATOM 2617 N N . GLN A 1 336 ? 14.394 -0.796 -38.180 1.00 30.98 336 GLN A N 1
ATOM 2618 C CA . GLN A 1 336 ? 15.503 -1.422 -38.914 1.00 30.98 336 GLN A CA 1
ATOM 2619 C C . GLN A 1 336 ? 16.571 -0.431 -39.372 1.00 30.98 336 GLN A C 1
ATOM 2621 O O . GLN A 1 336 ? 16.194 0.708 -39.738 1.00 30.98 336 GLN A O 1
#

Sequence (336 aa):
MRLATAPGNDPSEECWQPLVDASDEHYIRAFKSFSSFIAVEERIDGLDHVRLIGKSGESIYVQFPESAYTVGLDTNPEFQTDNLRLEYSSMVTPTTVFDYQVESAELEIRGSESATDPQRLRCLGLICTSTATALMASLSAIPPSFSTTRLSLLDRGFIFAIAHIRGGDDLGYHWYEAGKLDRRTNTFNDFVDAARYLVQEGYGSEGHIAIAGGSAGGQLMGAVVNQAPELWGAVAAHVPFVDALNTMLDDTLPLTPIEWPEWGNPIEDKDAFDCIRSYSPYDQLMPRDYPPILVTAGLNDPRVTYWEPAKSGRYDRLYEVAEEYAFMLTSMGLSQ

InterPro domains:
  IPR001375 Peptidase S9, prolyl oligopeptidase, catalytic domain [PF00326] (144-311)
  IPR002470 Peptidase S9A, prolyl oligopeptidase [PR00862] (155-179)
  IPR002470 Peptidase S9A, prolyl oligopeptidase [PR00862] (183-202)
  IPR002470 Peptidase S9A, prolyl oligopeptidase [PR00862] (213-233)
  IPR002470 Peptidase S9A, prolyl oligopeptidase [PR00862] (272-287)
  IPR002470 Peptidase S9A, prolyl oligopeptidase [PR00862] (290-312)
  IPR004106 Peptidase S9, N-terminal domain superfamily [SSF50993] (3-110)
  IPR023302 Peptidase S9A, N-terminal domain [PF02897] (2-109)
  IPR029058 Alpha/Beta hydrolase fold [G3DSA:3.40.50.1820] (142-311)
  IPR029058 Alpha/Beta hydrolase fold [SSF53474] (145-311)
  IPR051543 Serine Peptidase S9A Subfamily [PTHR11757] (142-311)

Foldseek 3Di:
DFDWDAPPVDRDPVRTDTLGDDDLQWAWDDWDAAPFWIWTFTAGQLETWIWIAGPVRDIDIQDDPDPAWHKDFDDDPHRHDQWTWMFIFAQLAATWIWTQRNPVSDTDTPDGPDDDPSVVDDPDPDDAPDQAEEEEEALERDGRGYDPVCVVVVVVRYHYYYQRFQSYQSSHDVSNVCCFQLNVVSRLVSRLVVLVVCCVVVNHHFLRYEYEAEACGLLSQLQNQLVRQRRHVEYEYELHQQQQLVLLQDPVQPCNVVCCVGQNRVPVDVSSNVSCLVRRSQNSDDPDAGHWYKYKHACPPSRRHRVNVVSSPPAPDADDDDNGMGIGTGHRDDDD

pLDDT: mean 85.66, std 17.55, range [28.62, 98.56]

Secondary structure (DSSP, 8-state):
--EEE--TT---GGG-EEEE---SSSEEEEEEE-SSEEEEEEEETTEEEEEEEETTS-EEEPP-SSSS-EEEE-----SS-SEEEEEEE-SSS--EEEEEETTTTEEEEEEE---S-GGG----SS----S-EEEE--SS-------HHHHHHHHTT-EEEE---BTBSTT-HHHHHTTSGGGTHHHHHHHHHHHHHHHHTTS--TT-EEEEEETHHHHHHHHHHHH-GGGEEEEEEES----HHHHHT-TTSSSHHHHHHHH--TTT-HHHHHHHHHH-TTTT--SS----EEEEE-TT-SSS-THHHHHH--SS----EETTEEEEEE------

Nearest PDB structures (foldseek):
  7zjz-assembly1_A  TM=9.398E-01  e=1.042E-36  Serratia proteamaculans
  7ywp-assembly1_A  TM=9.346E-01  e=4.993E-36  Serratia proteamaculans
  7yx7-assembly1_A  TM=9.379E-01  e=5.234E-35  Serratia proteamaculans
  7obm-assembly1_A  TM=8.907E-01  e=4.689E-22  Homo sapiens
  8rfb-assembly1_A  TM=8.687E-01  e=5.617E-22  Homo sapiens

Radius of gyration: 22.93 Å; Cα contacts (8 Å, |Δi|>4): 720; chains: 1; bounding box: 56×42×77 Å

Solvent-accessible surface area (backbone atoms only — not comparable to full-atom values): 18184 Å² total; per-residue (Å²): 99,66,43,64,45,52,49,92,93,46,72,49,78,92,50,51,41,84,74,38,72,68,42,80,59,51,30,68,75,50,72,49,79,42,75,66,37,33,42,34,32,28,27,44,93,56,31,48,39,46,35,40,35,38,83,87,67,53,70,50,68,70,85,71,96,62,96,62,38,32,49,46,84,45,91,64,88,63,48,82,59,61,64,47,38,33,39,35,23,12,67,42,40,53,50,28,35,30,40,34,33,66,86,81,70,44,78,41,83,75,47,61,57,91,66,84,68,51,87,78,53,77,92,62,89,84,87,69,96,35,57,37,22,39,41,35,47,44,65,40,61,74,71,47,41,45,57,79,86,51,48,70,46,47,79,71,49,35,44,79,47,75,49,91,28,39,25,7,48,40,61,19,69,69,30,23,61,50,14,29,40,95,34,34,64,44,26,43,48,43,48,53,50,49,52,51,50,37,33,75,74,50,47,24,39,72,43,30,27,32,37,44,22,41,37,67,13,8,23,46,48,40,31,38,47,65,73,48,33,65,44,34,42,30,37,40,27,34,37,26,44,24,42,47,45,66,50,48,59,33,73,86,44,90,56,33,69,74,40,25,89,50,53,34,46,38,77,86,30,69,68,34,34,56,50,36,44,73,53,14,28,50,77,53,64,69,100,70,78,47,44,43,34,41,36,36,36,32,87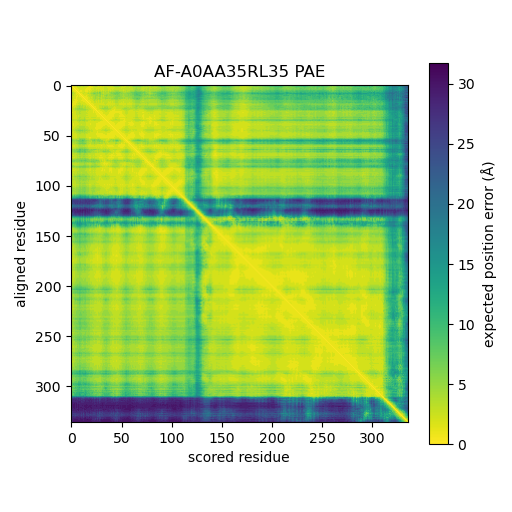,82,40,91,82,43,56,42,61,33,59,57,64,62,51,86,46,77,54,85,52,67,85,46,101,77,48,32,47,36,62,33,60,55,65,92,78,131

Mean predicted aligned error: 7.48 Å